Protein 2D4Z (pdb70)

Structure (mmCIF, N/CA/C/O backbone):
data_2D4Z
#
_entry.id   2D4Z
#
_cell.length_a   125.819
_cell.length_b   125.819
_cell.length_c   125.819
_cell.angle_alpha   90.00
_cell.angle_beta   90.00
_cell.angle_gamma   90.00
#
_symmetry.space_group_name_H-M   'P 21 3'
#
loop_
_atom_site.group_PDB
_atom_site.id
_atom_site.type_symbol
_atom_site.label_atom_id
_atom_site.label_alt_id
_atom_site.label_comp_id
_atom_site.label_asym_id
_atom_site.label_entity_id
_atom_site.label_seq_id
_atom_site.pdbx_PDB_ins_code
_atom_site.Cartn_x
_atom_site.Cartn_y
_atom_site.Cartn_z
_atom_site.occupancy
_atom_site.B_iso_or_equiv
_atom_site.auth_seq_id
_atom_site.auth_comp_id
_atom_site.auth_asym_id
_atom_site.auth_atom_id
_atom_site.pdbx_PDB_model_num
ATOM 1 N N . LEU A 1 3 ? 120.364 56.274 -9.125 1.00 147.42 527 LEU A N 1
ATOM 2 C CA . LEU A 1 3 ? 119.451 57.336 -8.619 1.00 152.92 527 LEU A CA 1
ATOM 3 C C . LEU A 1 3 ? 118.070 56.812 -8.276 1.00 155.49 527 LEU A C 1
ATOM 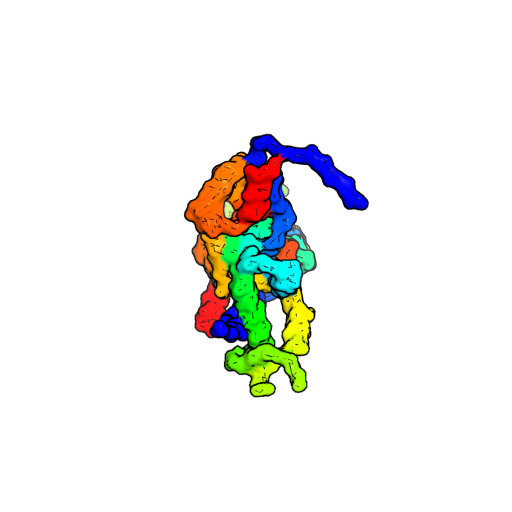4 O O . LEU A 1 3 ? 117.936 55.746 -7.671 1.00 158.36 527 LEU A O 1
ATOM 5 N N . SER A 1 4 ? 117.042 57.565 -8.660 1.00 155.54 528 SER A N 1
ATOM 6 C CA . SER A 1 4 ? 115.674 57.162 -8.383 1.00 151.42 528 SER A CA 1
ATOM 7 C C . SER A 1 4 ? 114.644 57.952 -9.173 1.00 148.43 528 SER A C 1
ATOM 8 O O . SER A 1 4 ? 114.826 58.198 -10.365 1.00 140.23 528 SER A O 1
ATOM 9 N N . TRP A 1 5 ? 113.559 58.347 -8.510 1.00 156.21 529 TRP A N 1
ATOM 10 C CA . TRP A 1 5 ? 112.515 59.111 -9.174 1.00 164.87 529 TRP A CA 1
ATOM 11 C C . TRP A 1 5 ? 111.165 59.017 -8.478 1.00 169.48 529 TRP A C 1
ATOM 12 O O . TRP A 1 5 ? 110.920 58.071 -7.729 1.00 174.31 529 TRP A O 1
ATOM 13 N N . SER A 1 6 ? 110.289 59.993 -8.718 1.00 168.80 530 SER A N 1
ATOM 14 C CA . SER A 1 6 ? 108.971 59.977 -8.096 1.00 165.67 530 SER A CA 1
ATOM 15 C C . SER A 1 6 ? 108.188 61.281 -8.174 1.00 161.20 530 SER A C 1
ATOM 16 O O . SER A 1 6 ? 108.367 62.065 -9.107 1.00 157.94 530 SER A O 1
ATOM 17 N N . SER A 1 7 ? 107.303 61.504 -7.201 1.00 162.56 531 SER A N 1
ATOM 18 C CA . SER A 1 7 ? 106.509 62.725 -7.162 1.00 164.55 531 SER A CA 1
ATOM 19 C C . SER A 1 7 ? 105.030 62.608 -7.510 1.00 167.30 531 SER A C 1
ATOM 20 O O . SER A 1 7 ? 104.524 63.390 -8.317 1.00 170.08 531 SER A O 1
ATOM 21 N N . ALA A 1 8 ? 104.327 61.661 -6.892 1.00 166.09 532 ALA A N 1
ATOM 22 C CA . ALA A 1 8 ? 102.912 61.482 -7.186 1.00 164.97 532 ALA A CA 1
ATOM 23 C C . ALA A 1 8 ? 101.953 61.561 -6.007 1.00 167.86 532 ALA A C 1
ATOM 24 O O . ALA A 1 8 ? 102.294 62.088 -4.947 1.00 164.14 532 ALA A O 1
ATOM 25 N N . ASN A 1 9 ? 100.744 61.035 -6.201 1.00 173.48 533 ASN A N 1
ATOM 26 C CA . ASN A 1 9 ? 99.731 61.048 -5.155 1.00 179.16 533 ASN A CA 1
ATOM 27 C C . ASN A 1 9 ? 98.543 60.141 -5.452 1.00 180.72 533 ASN A C 1
ATOM 28 O O . ASN A 1 9 ? 98.539 59.428 -6.456 1.00 187.17 533 ASN A O 1
ATOM 29 N N . LYS A 1 10 ? 97.529 60.169 -4.585 1.00 173.21 534 LYS A N 1
ATOM 30 C CA . LYS A 1 10 ? 96.351 59.333 -4.780 1.00 161.39 534 LYS A CA 1
ATOM 31 C C . LYS A 1 10 ? 95.026 60.078 -4.679 1.00 158.84 534 LYS A C 1
ATOM 32 O O . LYS A 1 10 ? 94.989 61.219 -4.219 1.00 155.86 534 LYS A O 1
ATOM 33 N N . TYR A 1 11 ? 93.937 59.433 -5.097 1.00 152.24 535 TYR A N 1
ATOM 34 C CA . TYR A 1 11 ? 92.628 60.073 -5.055 1.00 140.59 535 TYR A CA 1
ATOM 35 C C . TYR A 1 11 ? 91.590 59.418 -4.154 1.00 135.42 535 TYR A C 1
ATOM 36 O O . TYR A 1 11 ? 91.544 59.690 -2.953 1.00 129.30 535 TYR A O 1
ATOM 37 N N . ASN A 1 12 ? 90.738 58.572 -4.734 1.00 157.29 536 ASN A N 1
ATOM 38 C CA . ASN A 1 12 ? 89.700 57.866 -3.980 1.00 172.37 536 ASN A CA 1
ATOM 39 C C . ASN A 1 12 ? 90.056 56.380 -3.911 1.00 182.32 536 ASN A C 1
ATOM 40 O O . ASN A 1 12 ? 89.411 55.522 -4.512 1.00 202.05 536 ASN A O 1
ATOM 45 N N . ILE A 1 13 ? 91.102 56.122 -3.139 1.00 100.73 537 ILE A N 1
ATOM 46 C CA . ILE A 1 13 ? 91.717 54.824 -2.907 1.00 98.30 537 ILE A CA 1
ATOM 47 C C . ILE A 1 13 ? 90.847 53.684 -2.346 1.00 97.80 537 ILE A C 1
ATOM 48 O O . ILE A 1 13 ? 89.866 53.925 -1.640 1.00 98.05 537 ILE A O 1
ATOM 53 N N . GLN A 1 14 ? 91.222 52.441 -2.661 1.00 97.32 538 GLN A N 1
ATOM 54 C CA . GLN A 1 14 ? 90.483 51.269 -2.184 1.00 97.56 538 GLN A CA 1
ATOM 55 C C . GLN A 1 14 ? 91.343 50.024 -1.943 1.00 97.61 538 GLN A C 1
ATOM 56 O O . GLN A 1 14 ? 92.379 49.845 -2.587 1.00 98.10 538 GLN A O 1
ATOM 62 N N . VAL A 1 15 ? 90.912 49.165 -1.015 1.00 97.10 539 VAL A N 1
ATOM 63 C CA . VAL A 1 15 ? 91.641 47.927 -0.753 1.00 96.85 539 VAL A CA 1
ATOM 64 C C . VAL A 1 15 ? 91.707 47.243 -2.104 1.00 97.55 539 VAL A C 1
ATOM 65 O O . VAL A 1 15 ? 90.704 46.727 -2.600 1.00 99.57 539 VAL A O 1
ATOM 69 N N . GLY A 1 16 ? 92.886 47.257 -2.706 1.00 97.21 540 GLY A N 1
ATOM 70 C CA . GLY A 1 16 ? 93.056 46.665 -4.020 1.00 97.51 540 GLY A CA 1
ATOM 71 C C . GLY A 1 16 ? 94.126 47.508 -4.659 1.00 97.23 540 GLY A C 1
ATOM 72 O O . GLY A 1 16 ? 94.946 47.037 -5.447 1.00 97.69 540 GLY A O 1
ATOM 73 N N . ASP A 1 17 ? 94.105 48.780 -4.291 1.00 96.67 541 ASP A N 1
ATOM 74 C CA . ASP A 1 17 ? 95.080 49.732 -4.766 1.00 96.65 541 ASP A CA 1
ATOM 75 C C . ASP A 1 17 ? 96.076 49.817 -3.625 1.00 95.96 541 ASP A C 1
ATOM 76 O O . ASP A 1 17 ? 96.849 50.763 -3.512 1.00 97.45 541 ASP A O 1
ATOM 81 N N . ILE A 1 18 ? 96.018 48.822 -2.751 1.00 94.49 542 ILE A N 1
ATOM 82 C CA . ILE A 1 18 ? 96.913 48.751 -1.610 1.00 93.29 542 ILE A CA 1
ATOM 83 C C . ILE A 1 18 ? 97.169 47.280 -1.309 1.00 92.03 542 ILE A C 1
ATOM 84 O O . ILE A 1 18 ? 98.293 46.888 -0.972 1.00 91.18 542 ILE A O 1
ATOM 89 N N . MET A 1 19 ? 96.119 46.472 -1.448 1.00 90.92 543 MET A N 1
ATOM 90 C CA . MET A 1 19 ? 96.207 45.050 -1.168 1.00 89.91 543 MET A CA 1
ATOM 91 C C . MET A 1 19 ? 97.231 44.329 -2.031 1.00 89.38 543 MET A C 1
ATOM 92 O O . MET A 1 19 ? 97.326 44.563 -3.236 1.00 89.49 543 MET A O 1
ATOM 97 N N . VAL A 1 20 ? 97.991 43.449 -1.389 1.00 87.95 544 VAL A N 1
ATOM 98 C CA . VAL A 1 20 ? 98.998 42.637 -2.046 1.00 86.01 544 VAL A CA 1
ATOM 99 C C . VAL A 1 20 ? 98.235 41.463 -2.632 1.00 86.20 544 VAL A C 1
ATOM 100 O O . VAL A 1 20 ? 97.560 40.753 -1.906 1.00 86.70 544 VAL A O 1
ATOM 104 N N . ARG A 1 21 ? 98.329 41.256 -3.939 1.00 86.38 545 ARG A N 1
ATOM 105 C CA . ARG A 1 21 ? 97.606 40.155 -4.568 1.00 86.67 545 ARG A CA 1
ATOM 106 C C . ARG A 1 21 ? 98.334 38.818 -4.583 1.00 86.44 545 ARG A C 1
ATOM 107 O O . ARG A 1 21 ? 97.778 37.817 -5.020 1.00 86.55 545 ARG A O 1
ATOM 115 N N . ASP A 1 22 ? 99.572 38.798 -4.111 1.00 86.37 546 ASP A N 1
ATOM 116 C CA . ASP A 1 22 ? 100.339 37.561 -4.070 1.00 86.12 546 ASP A CA 1
ATOM 117 C C . ASP A 1 22 ? 100.408 37.125 -2.609 1.00 85.23 546 ASP A C 1
ATOM 118 O O . ASP A 1 22 ? 101.371 37.413 -1.898 1.00 85.95 546 ASP A O 1
ATOM 123 N N . VAL A 1 23 ? 99.374 36.433 -2.157 1.00 83.06 547 VAL A N 1
ATOM 124 C CA . VAL A 1 23 ? 99.326 36.006 -0.773 1.00 81.26 547 VAL A CA 1
ATOM 125 C C . VAL A 1 23 ? 100.005 34.679 -0.502 1.00 80.98 547 VAL A C 1
ATOM 126 O O . VAL A 1 23 ? 99.895 33.744 -1.295 1.00 82.10 547 VAL A O 1
ATOM 130 N N . THR A 1 24 ? 100.717 34.607 0.621 1.00 79.12 548 THR A N 1
ATOM 131 C CA . THR A 1 24 ? 101.362 33.360 1.041 1.00 76.58 548 THR A CA 1
ATOM 132 C C . THR A 1 24 ? 100.273 32.691 1.869 1.00 76.25 548 THR A C 1
ATOM 133 O O . THR A 1 24 ? 100.041 33.078 3.011 1.00 76.50 548 THR A O 1
ATOM 137 N N . SER A 1 25 ? 99.589 31.709 1.297 1.00 75.55 549 SER A N 1
ATOM 138 C CA . SER A 1 25 ? 98.524 31.046 2.025 1.00 75.07 549 SER A CA 1
ATOM 139 C C . SER A 1 25 ? 98.814 29.587 2.288 1.00 74.20 549 SER A C 1
ATOM 140 O O . SER A 1 25 ? 99.753 29.023 1.750 1.00 73.55 549 SER A O 1
ATOM 143 N N . ILE A 1 26 ? 98.013 28.988 3.156 1.00 74.31 550 ILE A N 1
ATOM 144 C CA . ILE A 1 26 ? 98.139 27.574 3.440 1.00 74.52 550 ILE A CA 1
ATOM 145 C C . ILE A 1 26 ? 96.789 27.005 3.063 1.00 75.06 550 ILE A C 1
ATOM 146 O O . ILE A 1 26 ? 95.754 27.566 3.413 1.00 73.86 550 ILE A O 1
ATOM 151 N N . ALA A 1 27 ? 96.817 25.916 2.304 1.00 75.54 551 ALA A N 1
ATOM 152 C CA . ALA A 1 27 ? 95.612 25.249 1.842 1.00 76.06 551 ALA A CA 1
ATOM 153 C C . ALA A 1 27 ? 95.565 23.881 2.452 1.00 76.84 551 ALA A C 1
ATOM 154 O O . ALA A 1 27 ? 96.597 23.316 2.766 1.00 77.67 551 ALA A O 1
ATOM 156 N N . SER A 1 28 ? 94.362 23.336 2.582 1.00 77.42 552 SER A N 1
ATOM 157 C CA . SER A 1 28 ? 94.158 22.016 3.169 1.00 77.65 552 SER A CA 1
ATOM 158 C C . SER A 1 28 ? 94.844 20.895 2.390 1.00 77.99 552 SER A C 1
ATOM 159 O O . SER A 1 28 ? 95.002 19.783 2.899 1.00 78.05 552 SER A O 1
ATOM 162 N N . THR A 1 29 ? 95.251 21.193 1.162 1.00 77.83 553 THR A N 1
ATOM 163 C CA . THR A 1 29 ? 95.901 20.217 0.304 1.00 77.67 553 THR A CA 1
ATOM 164 C C . THR A 1 29 ? 97.411 20.363 0.288 1.00 78.29 553 THR A C 1
ATOM 165 O O . THR A 1 29 ? 98.085 19.633 -0.430 1.00 79.92 553 THR A O 1
ATOM 169 N N . SER A 1 30 ? 97.951 21.307 1.050 1.00 78.15 554 SER A N 1
ATOM 170 C CA . SER A 1 30 ? 99.392 21.490 1.049 1.00 78.00 554 SER A CA 1
ATOM 171 C C . SER A 1 30 ? 100.098 20.443 1.884 1.00 77.20 554 SER A C 1
ATOM 172 O O . SER A 1 30 ? 99.505 19.827 2.752 1.00 77.56 554 SER A O 1
ATOM 175 N N . THR A 1 31 ? 101.376 20.244 1.596 1.00 76.90 555 THR A N 1
ATOM 176 C CA . THR A 1 31 ? 102.203 19.248 2.269 1.00 76.46 555 THR A CA 1
ATOM 177 C C . THR A 1 31 ? 102.980 19.780 3.478 1.00 76.67 555 THR A C 1
ATOM 178 O O . THR A 1 31 ? 102.755 20.908 3.923 1.00 76.87 555 THR A O 1
ATOM 182 N N . TYR A 1 32 ? 103.878 18.958 4.024 1.00 76.01 556 TYR A N 1
ATOM 183 C CA . TYR A 1 32 ? 104.683 19.388 5.159 1.00 74.74 556 TYR A CA 1
ATOM 184 C C . TYR A 1 32 ? 105.819 20.250 4.686 1.00 75.71 556 TYR A C 1
ATOM 185 O O . TYR A 1 32 ? 106.399 20.999 5.462 1.00 76.86 556 TYR A O 1
ATOM 194 N N . GLY A 1 33 ? 106.139 20.129 3.406 1.00 75.80 557 GLY A N 1
ATOM 195 C CA . GLY A 1 33 ? 107.198 20.935 2.853 1.00 76.05 557 GLY A CA 1
ATOM 196 C C . GLY A 1 33 ? 106.660 22.348 2.761 1.00 76.42 557 GLY A C 1
ATOM 197 O O . GLY A 1 33 ? 107.364 23.318 3.060 1.00 77.11 557 GLY A O 1
ATOM 198 N N . ASP A 1 34 ? 105.396 22.464 2.359 1.00 76.48 558 ASP A N 1
ATOM 199 C CA . ASP A 1 34 ? 104.766 23.771 2.241 1.00 77.79 558 ASP A CA 1
ATOM 200 C C . ASP A 1 34 ? 104.806 24.498 3.574 1.00 77.81 558 ASP A C 1
ATOM 201 O O . ASP A 1 34 ? 105.062 25.706 3.617 1.00 78.90 558 ASP A O 1
ATOM 206 N N . LEU A 1 35 ? 104.550 23.754 4.652 1.00 76.17 559 LEU A N 1
ATOM 207 C CA . LEU A 1 35 ? 104.566 24.306 5.992 1.00 73.82 559 LEU A CA 1
ATOM 208 C C . LEU A 1 35 ? 105.976 24.754 6.360 1.00 73.81 559 LEU A C 1
ATOM 209 O O . LEU A 1 35 ? 106.171 25.861 6.854 1.00 75.30 559 LEU A O 1
ATOM 214 N N . LEU A 1 36 ? 106.968 23.904 6.143 1.00 73.34 560 LEU A N 1
ATOM 215 C CA . LEU A 1 36 ? 108.336 24.304 6.455 1.00 73.42 560 LEU A CA 1
ATOM 216 C C . LEU A 1 36 ? 108.759 25.503 5.604 1.00 72.84 560 LEU A C 1
ATOM 217 O O . LEU A 1 36 ? 109.575 26.316 6.034 1.00 70.98 560 LEU A O 1
ATOM 222 N N . HIS A 1 37 ? 108.225 25.592 4.386 1.00 73.55 561 HIS A N 1
ATOM 223 C CA . HIS A 1 37 ? 108.548 26.703 3.511 1.00 74.51 561 HIS A CA 1
ATOM 224 C C . HIS A 1 37 ? 107.992 27.974 4.118 1.00 74.13 561 HIS A C 1
ATOM 225 O O . HIS A 1 37 ? 108.728 28.925 4.361 1.00 73.81 561 HIS A O 1
ATOM 232 N N . VAL A 1 38 ? 106.684 27.985 4.358 1.00 73.66 562 VAL A N 1
ATOM 233 C CA . VAL A 1 38 ? 106.031 29.150 4.939 1.00 72.45 562 VAL A CA 1
ATOM 234 C C . VAL A 1 38 ? 106.699 29.588 6.232 1.00 71.55 562 VAL A C 1
ATOM 235 O O . VAL A 1 38 ? 106.750 30.763 6.516 1.00 71.28 562 VAL A O 1
ATOM 239 N N . LEU A 1 39 ? 107.242 28.663 7.014 1.00 70.72 563 LEU A N 1
ATOM 240 C CA . LEU A 1 39 ? 107.882 29.072 8.256 1.00 70.59 563 LEU A CA 1
ATOM 241 C C . LEU A 1 39 ? 109.280 29.634 8.057 1.00 71.57 563 LEU A C 1
ATOM 242 O O . LEU A 1 39 ? 109.628 30.645 8.666 1.00 71.31 563 LEU A O 1
ATOM 247 N N . ARG A 1 40 ? 110.080 29.002 7.201 1.00 72.89 564 ARG A N 1
ATOM 248 C CA . ARG A 1 40 ? 111.451 29.461 6.965 1.00 73.16 564 ARG A CA 1
ATOM 249 C C . ARG A 1 40 ? 111.596 30.694 6.082 1.00 73.45 564 ARG A C 1
ATOM 250 O O . ARG A 1 40 ? 112.508 31.488 6.276 1.00 73.52 564 ARG A O 1
ATOM 258 N N . GLN A 1 41 ? 110.697 30.861 5.120 1.00 75.13 565 GLN A N 1
ATOM 259 C CA . GLN A 1 41 ? 110.789 31.984 4.201 1.00 76.66 565 GLN A CA 1
ATOM 260 C C . GLN A 1 41 ? 109.898 33.185 4.493 1.00 77.12 565 GLN A C 1
ATOM 261 O O . GLN A 1 41 ? 109.897 34.140 3.723 1.00 78.72 565 GLN A O 1
ATOM 267 N N . THR A 1 42 ? 109.140 33.154 5.586 1.00 77.19 566 THR A N 1
ATOM 268 C CA . THR A 1 42 ? 108.286 34.295 5.945 1.00 75.36 566 THR A CA 1
ATOM 269 C C . THR A 1 42 ? 108.518 34.700 7.391 1.00 75.26 566 THR A C 1
ATOM 270 O O . THR A 1 42 ? 109.225 34.030 8.136 1.00 75.33 566 THR A O 1
ATOM 274 N N . LYS A 1 43 ? 107.905 35.803 7.788 1.00 75.61 567 LYS A N 1
ATOM 275 C CA . LYS A 1 43 ? 108.030 36.289 9.150 1.00 75.23 567 LYS A CA 1
ATOM 276 C C . LYS A 1 43 ? 106.635 36.559 9.682 1.00 73.68 567 LYS A C 1
ATOM 277 O O . LYS A 1 43 ? 106.468 37.160 10.746 1.00 73.62 567 LYS A O 1
ATOM 283 N N . LEU A 1 44 ? 105.643 36.108 8.918 1.00 71.57 568 LEU A N 1
ATOM 284 C CA . LEU A 1 44 ? 104.234 36.277 9.245 1.00 69.17 568 LEU A CA 1
ATOM 285 C C . LEU A 1 44 ? 103.784 35.483 10.487 1.00 69.40 568 LEU A C 1
ATOM 286 O O . LEU A 1 44 ? 104.230 34.350 10.713 1.00 69.36 568 LEU A O 1
ATOM 291 N N . LYS A 1 45 ? 102.892 36.082 11.277 1.00 69.05 569 LYS A N 1
ATOM 292 C CA . LYS A 1 45 ? 102.387 35.448 12.478 1.00 68.05 569 LYS A CA 1
ATOM 293 C C . LYS A 1 45 ? 101.177 34.565 12.215 1.00 67.51 569 LYS A C 1
ATOM 294 O O . LYS A 1 45 ? 100.727 33.826 13.076 1.00 67.14 569 LYS A O 1
ATOM 300 N N . PHE A 1 46 ? 100.658 34.636 11.007 1.00 67.21 570 PHE A N 1
ATOM 301 C CA . PHE A 1 46 ? 99.519 33.830 10.650 1.00 67.18 570 PHE A CA 1
ATOM 302 C C . PHE A 1 46 ? 99.291 33.896 9.151 1.00 66.88 570 PHE A C 1
ATOM 303 O O . PHE A 1 46 ? 99.756 34.823 8.481 1.00 66.38 570 PHE A O 1
ATOM 311 N N . PHE A 1 47 ? 98.581 32.901 8.631 1.00 65.56 571 PHE A N 1
ATOM 312 C CA . PHE A 1 47 ? 98.330 32.809 7.206 1.00 64.99 571 PHE A CA 1
ATOM 313 C C . PHE A 1 47 ? 96.862 32.549 6.919 1.00 65.66 571 PHE A C 1
ATOM 314 O O . PHE A 1 47 ? 96.109 32.175 7.817 1.00 66.54 571 PHE A O 1
ATOM 322 N N . PRO A 1 48 ? 96.426 32.754 5.664 1.00 66.15 572 PRO A N 1
ATOM 323 C CA . PRO A 1 48 ? 95.019 32.512 5.334 1.00 67.22 572 PRO A CA 1
ATOM 324 C C . PRO A 1 48 ? 94.857 31.025 5.067 1.00 69.94 572 PRO A C 1
ATOM 325 O O . PRO A 1 48 ? 95.603 30.463 4.251 1.00 71.71 572 PRO A O 1
ATOM 329 N N . PHE A 1 49 ? 93.917 30.368 5.741 1.00 71.04 573 PHE A N 1
ATOM 330 C CA . PHE A 1 49 ? 93.762 28.942 5.487 1.00 71.84 573 PHE A CA 1
ATOM 331 C C . PHE A 1 49 ? 92.747 28.756 4.381 1.00 73.59 573 PHE A C 1
ATOM 332 O O . PHE A 1 49 ? 91.562 28.982 4.572 1.00 73.36 573 PHE A O 1
ATOM 340 N N . VAL A 1 50 ? 93.233 28.343 3.215 1.00 76.33 574 VAL A N 1
ATOM 341 C CA . VAL A 1 50 ? 92.388 28.155 2.044 1.00 78.63 574 VAL A CA 1
ATOM 342 C C . VAL A 1 50 ? 91.891 26.739 1.796 1.00 80.78 574 VAL A C 1
ATOM 343 O O . VAL A 1 50 ? 92.360 25.737 2.349 1.00 80.98 574 VAL A O 1
ATOM 347 N N . ASP A 1 51 ? 90.909 26.721 0.916 1.00 83.04 575 ASP A N 1
ATOM 348 C CA . ASP A 1 51 ? 90.199 25.561 0.412 1.00 84.60 575 ASP A CA 1
ATOM 349 C C . ASP A 1 51 ? 91.210 24.708 -0.355 1.00 86.45 575 ASP A C 1
ATOM 350 O O . ASP A 1 51 ? 91.654 23.661 0.102 1.00 84.56 575 ASP A O 1
ATOM 355 N N . THR A 1 52 ? 91.560 25.221 -1.534 1.00 89.31 576 THR A N 1
ATOM 356 C CA . THR A 1 52 ? 92.503 24.630 -2.483 1.00 90.68 576 THR A CA 1
ATOM 357 C C . THR A 1 52 ? 93.228 25.816 -3.130 1.00 92.50 576 THR A C 1
ATOM 358 O O . THR A 1 52 ? 92.616 26.857 -3.351 1.00 92.23 576 THR A O 1
ATOM 362 N N . PRO A 1 53 ? 94.536 25.685 -3.432 1.00 93.76 577 PRO A N 1
ATOM 363 C CA . PRO A 1 53 ? 95.209 26.832 -4.048 1.00 93.77 577 PRO A CA 1
ATOM 364 C C . PRO A 1 53 ? 94.526 27.302 -5.329 1.00 95.28 577 PRO A C 1
ATOM 365 O O . PRO A 1 53 ? 94.731 28.420 -5.780 1.00 95.34 577 PRO A O 1
ATOM 369 N N . ASP A 1 54 ? 93.690 26.439 -5.889 1.00 96.40 578 ASP A N 1
ATOM 370 C CA . ASP A 1 54 ? 92.967 26.723 -7.119 1.00 97.36 578 ASP A CA 1
ATOM 371 C C . ASP A 1 54 ? 91.649 27.445 -6.889 1.00 97.15 578 ASP A C 1
ATOM 372 O O . ASP A 1 54 ? 91.391 28.488 -7.490 1.00 97.95 578 ASP A O 1
ATOM 377 N N . THR A 1 55 ? 90.814 26.884 -6.022 1.00 96.18 579 THR A N 1
ATOM 378 C CA . THR A 1 55 ? 89.512 27.470 -5.706 1.00 94.46 579 THR A CA 1
ATOM 379 C C . THR A 1 55 ? 89.639 28.669 -4.779 1.00 92.88 579 THR A C 1
ATOM 380 O O . THR A 1 55 ? 88.890 29.623 -4.882 1.00 92.58 579 THR A O 1
ATOM 384 N N . ASN A 1 56 ? 90.574 28.582 -3.845 1.00 91.17 580 ASN A N 1
ATOM 385 C CA . ASN A 1 56 ? 90.835 29.653 -2.897 1.00 89.57 580 ASN A CA 1
ATOM 386 C C . ASN A 1 56 ? 89.702 30.069 -1.998 1.00 87.74 580 ASN A C 1
ATOM 387 O O . ASN A 1 56 ? 89.492 31.254 -1.785 1.00 88.57 580 ASN A O 1
ATOM 392 N N . THR A 1 57 ? 88.964 29.112 -1.464 1.00 84.93 581 THR A N 1
ATOM 393 C CA . THR A 1 57 ? 87.889 29.481 -0.562 1.00 82.96 581 THR A CA 1
ATOM 394 C C . THR A 1 57 ? 88.561 29.772 0.777 1.00 81.89 581 THR A C 1
ATOM 395 O O . THR A 1 57 ? 89.325 28.952 1.289 1.00 81.53 581 THR A O 1
ATOM 399 N N . LEU A 1 58 ? 88.303 30.948 1.334 1.00 79.98 582 LEU A N 1
ATOM 400 C CA . LEU A 1 58 ? 88.913 31.296 2.603 1.00 77.21 582 LEU A CA 1
ATOM 401 C C . LEU A 1 58 ? 88.134 30.635 3.727 1.00 76.59 582 LEU A C 1
ATOM 402 O O . LEU A 1 58 ? 87.029 31.052 4.051 1.00 75.96 582 LEU A O 1
ATOM 407 N N . LEU A 1 59 ? 88.727 29.598 4.311 1.00 76.80 583 LEU A N 1
ATOM 408 C CA . LEU A 1 59 ? 88.108 28.841 5.390 1.00 76.92 583 LEU A CA 1
ATOM 409 C C . LEU A 1 59 ? 88.462 29.386 6.766 1.00 77.04 583 LEU A C 1
ATOM 410 O O . LEU A 1 59 ? 87.867 28.990 7.762 1.00 76.34 583 LEU A O 1
ATOM 415 N N . GLY A 1 60 ? 89.449 30.275 6.821 1.00 77.35 584 GLY A N 1
ATOM 416 C CA . GLY A 1 60 ? 89.880 30.846 8.089 1.00 75.61 584 GLY A CA 1
ATOM 417 C C . GLY A 1 60 ? 91.333 31.256 8.027 1.00 74.32 584 GLY A C 1
ATOM 418 O O . GLY A 1 60 ? 91.803 31.667 6.979 1.00 73.89 584 GLY A O 1
ATOM 419 N N . SER A 1 61 ? 92.047 31.147 9.141 1.00 74.04 585 SER A N 1
ATOM 420 C CA . SER A 1 61 ? 93.466 31.501 9.170 1.00 73.73 585 SER A CA 1
ATOM 421 C C . SER A 1 61 ? 94.201 30.713 10.240 1.00 73.21 585 SER A C 1
ATOM 422 O O . SER A 1 61 ? 93.676 30.501 11.323 1.00 71.78 585 SER A O 1
ATOM 425 N N . ILE A 1 62 ? 95.418 30.281 9.923 1.00 73.20 586 ILE A N 1
ATOM 426 C CA . ILE A 1 62 ? 96.218 29.503 10.852 1.00 73.88 586 ILE A CA 1
ATOM 427 C C . ILE A 1 62 ? 97.340 30.308 11.485 1.00 73.66 586 ILE A C 1
ATOM 428 O O . ILE A 1 62 ? 98.029 31.041 10.795 1.00 73.93 586 ILE A O 1
ATOM 433 N N . ASP A 1 63 ? 97.532 30.156 12.794 1.00 73.47 587 ASP A N 1
ATOM 434 C CA . ASP A 1 63 ? 98.608 30.846 13.496 1.00 74.67 587 ASP A CA 1
ATOM 435 C C . ASP A 1 63 ? 99.928 30.156 13.225 1.00 73.84 587 ASP A C 1
ATOM 436 O O . ASP A 1 63 ? 99.973 28.956 12.970 1.00 72.97 587 ASP A O 1
ATOM 441 N N . ARG A 1 64 ? 101.006 30.927 13.297 1.00 71.81 588 ARG A N 1
ATOM 442 C CA . ARG A 1 64 ? 102.337 30.404 13.056 1.00 68.29 588 ARG A CA 1
ATOM 443 C C . ARG A 1 64 ? 102.679 29.333 14.081 1.00 67.29 588 ARG A C 1
ATOM 444 O O . ARG A 1 64 ? 103.302 28.333 13.762 1.00 68.55 588 ARG A O 1
ATOM 452 N N . THR A 1 65 ? 102.260 29.559 15.320 1.00 66.59 589 THR A N 1
ATOM 453 C CA . THR A 1 65 ? 102.504 28.622 16.405 1.00 66.67 589 THR A CA 1
ATOM 454 C C . THR A 1 65 ? 101.710 27.358 16.148 1.00 67.00 589 THR A C 1
ATOM 455 O O . THR A 1 65 ? 102.117 26.258 16.526 1.00 67.03 589 THR A O 1
ATOM 459 N N . GLU A 1 66 ? 100.566 27.533 15.504 1.00 68.22 590 GLU A N 1
ATOM 460 C CA . GLU A 1 66 ? 99.703 26.415 15.193 1.00 70.06 590 GLU A CA 1
ATOM 461 C C . GLU A 1 66 ? 100.374 25.540 14.145 1.00 70.15 590 GLU A C 1
ATOM 462 O O . GLU A 1 66 ? 100.396 24.320 14.273 1.00 69.00 590 GLU A O 1
ATOM 468 N N . VAL A 1 67 ? 100.941 26.184 13.125 1.00 71.16 591 VAL A N 1
ATOM 469 C CA . VAL A 1 67 ? 101.658 25.505 12.044 1.00 69.88 591 VAL A CA 1
ATOM 470 C C . VAL A 1 67 ? 102.884 24.795 12.615 1.00 69.64 591 VAL A C 1
ATOM 471 O O . VAL A 1 67 ? 103.172 23.662 12.263 1.00 69.60 591 VAL A O 1
ATOM 475 N N . GLU A 1 68 ? 103.615 25.473 13.489 1.00 70.13 592 GLU A N 1
ATOM 476 C CA . GLU A 1 68 ? 104.807 24.887 14.094 1.00 73.41 592 GLU A CA 1
ATOM 477 C C . GLU A 1 68 ? 104.429 23.634 14.845 1.00 73.09 592 GLU A C 1
ATOM 478 O O . GLU A 1 68 ? 105.186 22.687 14.896 1.00 73.24 592 GLU A O 1
ATOM 484 N N . GLY A 1 69 ? 103.240 23.646 15.429 1.00 73.52 593 GLY A N 1
ATOM 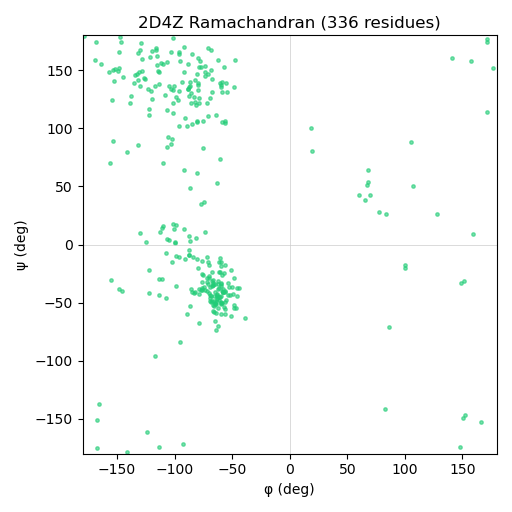485 C CA . GLY A 1 69 ? 102.773 22.501 16.181 1.00 72.88 593 GLY A CA 1
ATOM 486 C C . GLY A 1 69 ? 102.544 21.293 15.305 1.00 73.00 593 GLY A C 1
ATOM 487 O O . GLY A 1 69 ? 103.135 20.249 15.545 1.00 73.01 593 GLY A O 1
ATOM 488 N N . LEU A 1 70 ? 101.682 21.435 14.301 1.00 72.87 594 LEU A N 1
ATOM 489 C CA . LEU A 1 70 ? 101.386 20.350 13.367 1.00 73.52 594 LEU A CA 1
ATOM 490 C C . LEU A 1 70 ? 102.673 19.677 12.903 1.00 74.57 594 LEU A C 1
ATOM 491 O O . LEU A 1 70 ? 102.755 18.447 12.808 1.00 76.53 594 LEU A O 1
ATOM 496 N N . LEU A 1 71 ? 103.664 20.505 12.581 1.00 73.79 595 LEU A N 1
ATOM 497 C CA . LEU A 1 71 ? 104.949 20.025 12.119 1.00 72.88 595 LEU A CA 1
ATOM 498 C C . LEU A 1 71 ? 105.625 19.269 13.232 1.00 72.38 595 LEU A C 1
ATOM 499 O O . LEU A 1 71 ? 106.180 18.201 13.019 1.00 74.21 595 LEU A O 1
ATOM 504 N N . GLN A 1 72 ? 105.583 19.834 14.429 1.00 71.96 596 GLN A N 1
ATOM 505 C CA . GLN A 1 72 ? 106.206 19.203 15.576 1.00 71.51 596 GLN A CA 1
ATOM 506 C C . GLN A 1 72 ? 105.550 17.877 15.874 1.00 72.90 596 GLN A C 1
ATOM 507 O O . GLN A 1 72 ? 106.234 16.876 16.087 1.00 73.06 596 GLN A O 1
ATOM 513 N N . ARG A 1 73 ? 104.221 17.874 15.891 1.00 73.93 597 ARG A N 1
ATOM 514 C CA . ARG A 1 73 ? 103.463 16.655 16.142 1.00 74.11 597 ARG A CA 1
ATOM 515 C C . ARG A 1 73 ? 103.805 15.567 15.120 1.00 75.32 597 ARG A C 1
ATOM 516 O O . ARG A 1 73 ? 103.900 14.398 15.477 1.00 76.03 597 ARG A O 1
ATOM 524 N N . ARG A 1 74 ? 104.004 15.955 13.863 1.00 76.27 598 ARG A N 1
ATOM 525 C CA . ARG A 1 74 ? 104.364 15.019 12.791 1.00 78.60 598 ARG A CA 1
ATOM 526 C C . ARG A 1 74 ? 105.728 14.406 13.055 1.00 79.84 598 ARG A C 1
ATOM 527 O O . ARG A 1 74 ? 105.865 13.207 13.257 1.00 80.81 598 ARG A O 1
ATOM 535 N N . ILE A 1 75 ? 106.740 15.257 13.015 1.00 80.50 599 ILE A N 1
ATOM 536 C CA . ILE A 1 75 ? 108.109 14.853 13.243 1.00 80.98 599 ILE A CA 1
ATOM 537 C C . ILE A 1 75 ? 108.200 13.811 14.357 1.00 81.68 599 ILE A C 1
ATOM 538 O O . ILE A 1 75 ? 108.598 12.671 14.117 1.00 82.17 599 ILE A O 1
ATOM 543 N N . SER A 1 76 ? 107.809 14.192 15.569 1.00 82.68 600 SER A N 1
ATOM 544 C CA . SER A 1 76 ? 107.883 13.278 16.709 1.00 84.77 600 SER A CA 1
ATOM 545 C C . SER A 1 76 ? 107.123 11.964 16.497 1.00 85.85 600 SER A C 1
ATOM 546 O O . SER A 1 76 ? 107.667 10.876 16.732 1.00 86.42 600 SER A O 1
ATOM 549 N N . ALA A 1 77 ? 105.869 12.060 16.064 1.00 86.46 601 ALA A N 1
ATOM 550 C CA . ALA A 1 77 ? 105.072 10.867 15.793 1.00 86.31 601 ALA A CA 1
ATOM 551 C C . ALA A 1 77 ? 105.476 10.348 14.422 1.00 86.06 601 ALA A C 1
ATOM 552 O O . ALA A 1 77 ? 104.670 10.330 13.504 1.00 86.78 601 ALA A O 1
ATOM 554 N N . TYR A 1 78 ? 106.742 9.985 14.298 1.00 123.94 602 TYR A N 1
ATOM 555 C CA . TYR A 1 78 ? 107.305 9.476 13.061 1.00 124.47 602 TYR A CA 1
ATOM 556 C C . TYR A 1 78 ? 108.500 8.646 13.490 1.00 119.96 602 TYR A C 1
ATOM 557 O O . TYR A 1 78 ? 108.868 7.674 12.834 1.00 116.31 602 TYR A O 1
ATOM 566 N N . ARG A 1 79 ? 109.105 9.056 14.599 1.00 117.36 603 ARG A N 1
ATOM 567 C CA . ARG A 1 79 ? 110.238 8.336 15.138 1.00 125.81 603 ARG A CA 1
ATOM 568 C C . ARG A 1 79 ? 109.639 7.269 16.024 1.00 122.62 603 ARG A C 1
ATOM 569 O O . ARG A 1 79 ? 110.035 7.091 17.175 1.00 108.88 603 ARG A O 1
ATOM 570 N N . ARG A 1 80 ? 108.657 6.563 15.479 1.00 132.23 604 ARG A N 1
ATOM 571 C CA . ARG A 1 80 ? 107.996 5.527 16.238 1.00 150.63 604 ARG A CA 1
ATOM 572 C C . ARG A 1 80 ? 106.916 6.118 17.119 1.00 170.37 604 ARG A C 1
ATOM 573 O O . ARG A 1 80 ? 106.212 7.050 16.722 1.00 178.32 604 ARG A O 1
ATOM 574 N N . GLN A 1 81 ? 106.788 5.573 18.321 0.00 184.14 605 GLN A N 1
ATOM 575 C CA . GLN A 1 81 ? 105.785 6.054 19.252 0.00 192.10 605 GLN A CA 1
ATOM 576 C C . GLN A 1 81 ? 106.410 6.417 20.582 0.00 195.21 605 GLN A C 1
ATOM 577 O O . GLN A 1 81 ? 107.337 5.751 21.040 0.00 196.85 605 GLN A O 1
ATOM 578 N N . PRO A 1 82 ? 105.910 7.478 21.207 0.00 195.72 606 PRO A N 1
ATOM 579 C CA . PRO A 1 82 ? 106.451 7.890 22.488 0.00 194.86 606 PRO A CA 1
ATOM 580 C C . PRO A 1 82 ? 106.550 9.394 22.659 0.00 193.35 606 PRO A C 1
ATOM 581 O O . PRO A 1 82 ? 106.541 10.142 21.682 0.00 194.10 606 PRO A O 1
ATOM 582 N N . ALA A 1 83 ? 106.646 9.838 23.906 1.00 190.48 607 ALA A N 1
ATOM 583 C CA . ALA A 1 83 ? 106.749 11.260 24.182 1.00 187.08 607 ALA A CA 1
ATOM 584 C C . ALA A 1 83 ? 107.889 11.564 25.134 1.00 185.80 607 ALA A C 1
ATOM 585 O O . ALA A 1 83 ? 108.214 10.748 25.996 1.00 184.89 607 ALA A O 1
ATOM 586 N N . ALA A 1 84 ? 108.500 12.734 24.983 1.00 185.18 608 ALA A N 1
ATOM 587 C CA . ALA A 1 84 ? 109.605 13.104 25.849 1.00 184.02 608 ALA A CA 1
ATOM 588 C C . ALA A 1 84 ? 110.946 12.998 25.148 1.00 181.75 608 ALA A C 1
ATOM 589 O O . ALA A 1 84 ? 111.610 11.961 25.204 1.00 185.27 608 ALA A O 1
ATOM 590 N N . ALA A 1 85 ? 111.340 14.081 24.486 1.00 176.12 609 ALA A N 1
ATOM 591 C CA . ALA A 1 85 ? 112.600 14.113 23.766 1.00 166.52 609 ALA A CA 1
ATOM 592 C C . ALA A 1 85 ? 112.691 15.376 22.932 1.00 158.83 609 ALA A C 1
ATOM 593 O O . ALA A 1 85 ? 111.922 15.562 21.987 1.00 157.06 609 ALA A O 1
ATOM 594 N N . ALA A 1 86 ? 113.630 16.248 23.281 1.00 149.98 610 ALA A N 1
ATOM 595 C CA . ALA A 1 86 ? 113.786 17.493 22.553 1.00 146.30 610 ALA A CA 1
ATOM 596 C C . ALA A 1 86 ? 114.709 17.407 21.354 1.00 140.97 610 ALA A C 1
ATOM 597 O O . ALA A 1 86 ? 115.584 16.542 21.293 1.00 143.56 610 ALA A O 1
ATOM 598 N N . GLU A 1 87 ? 114.506 18.304 20.397 1.00 133.60 611 GLU A N 1
ATOM 599 C CA . GLU A 1 87 ? 115.352 18.316 19.220 1.00 130.03 611 GLU A CA 1
ATOM 600 C C . GLU A 1 87 ? 116.732 18.761 19.655 1.00 130.48 611 GLU A C 1
ATOM 601 O O . GLU A 1 87 ? 116.896 19.246 20.775 1.00 127.99 611 GLU A O 1
ATOM 602 N N . ALA A 1 88 ? 117.733 18.598 18.799 1.00 128.99 612 ALA A N 1
ATOM 603 C CA . ALA A 1 88 ? 119.059 19.025 19.201 1.00 131.03 612 ALA A CA 1
ATOM 604 C C . ALA A 1 88 ? 120.234 18.781 18.274 1.00 135.85 612 ALA A C 1
ATOM 605 O O . ALA A 1 88 ? 120.252 17.842 17.472 1.00 133.22 612 ALA A O 1
ATOM 606 N N . ASP A 1 89 ? 121.227 19.656 18.394 1.00 143.51 613 ASP A N 1
ATOM 607 C CA . ASP A 1 89 ? 122.432 19.534 17.602 1.00 152.75 613 ASP A CA 1
ATOM 608 C C . ASP A 1 89 ? 123.235 18.396 18.199 1.00 159.38 613 ASP A C 1
ATOM 609 O O . ASP A 1 89 ? 123.812 18.531 19.279 1.00 158.78 613 ASP A O 1
ATOM 610 N N . GLU A 1 90 ? 123.255 17.269 17.498 1.00 165.23 614 GLU A N 1
ATOM 611 C CA . GLU A 1 90 ? 123.971 16.097 17.971 1.00 170.53 614 GLU A CA 1
ATOM 612 C C . GLU A 1 90 ? 125.387 16.328 18.462 1.00 172.46 614 GLU A C 1
ATOM 613 O O . GLU A 1 90 ? 126.025 17.319 18.112 1.00 174.64 614 GLU A O 1
ATOM 614 N N . GLU A 1 91 ? 125.864 15.389 19.279 1.00 172.83 615 GLU A N 1
ATOM 615 C CA . GLU A 1 91 ? 127.204 15.435 19.844 1.00 169.93 615 GLU A CA 1
ATOM 616 C C . GLU A 1 91 ? 127.919 16.773 19.854 1.00 166.53 615 GLU A C 1
ATOM 617 O O . GLU A 1 91 ? 128.106 17.336 20.954 1.00 166.90 615 GLU A O 1
ATOM 618 N N . PHE A 1 167 ? 119.883 13.562 27.666 1.00 161.07 691 PHE A N 1
ATOM 619 C CA . PHE A 1 167 ? 120.727 13.740 26.449 1.00 159.54 691 PHE A CA 1
ATOM 620 C C . PHE A 1 167 ? 120.595 12.570 25.494 1.00 160.43 691 PHE A C 1
ATOM 621 O O . PHE A 1 167 ? 121.340 12.462 24.520 1.00 156.72 691 PHE A O 1
ATOM 622 N N . GLU A 1 168 ? 119.645 11.687 25.779 1.00 165.65 692 GLU A N 1
ATOM 623 C CA . GLU A 1 168 ? 119.424 10.529 24.934 1.00 172.92 692 GLU A CA 1
ATOM 624 C C . GLU A 1 168 ? 117.948 10.373 24.630 1.00 178.09 692 GLU A C 1
ATOM 625 O O . GLU A 1 168 ? 117.102 10.687 25.468 1.00 179.48 692 GLU A O 1
ATOM 626 N N . GLU A 1 169 ? 117.632 9.885 23.437 1.00 179.52 693 GLU A N 1
ATOM 627 C CA . GLU A 1 169 ? 116.241 9.726 23.063 1.00 176.75 693 GLU A CA 1
ATOM 628 C C . GLU A 1 169 ? 115.735 11.057 22.555 1.00 169.90 693 GLU A C 1
ATOM 629 O O . GLU A 1 169 ? 114.545 11.366 22.628 1.00 177.67 693 GLU A O 1
ATOM 630 N N . MET A 1 170 ? 116.660 11.857 22.044 1.00 152.49 694 MET A N 1
ATOM 631 C CA . MET A 1 170 ? 116.294 13.157 21.525 1.00 120.06 694 MET A CA 1
ATOM 632 C C . MET A 1 170 ? 116.378 13.182 20.016 1.00 102.57 694 MET A C 1
ATOM 633 O O . MET A 1 170 ? 117.392 12.788 19.438 1.00 93.56 694 MET A O 1
ATOM 634 N N . LEU A 1 171 ? 115.304 13.632 19.377 1.00 86.86 695 LEU A N 1
ATOM 635 C CA . LEU A 1 171 ? 115.290 13.710 17.931 1.00 67.77 695 LEU A CA 1
ATOM 636 C C . LEU A 1 171 ? 116.410 14.615 17.459 1.00 73.98 695 LEU A C 1
ATOM 637 O O . LEU A 1 171 ? 116.328 15.839 17.589 1.00 73.84 695 LEU A O 1
ATOM 638 N N . THR A 1 172 ? 117.467 14.016 16.920 1.00 97.47 696 THR A N 1
ATOM 639 C CA . THR A 1 172 ? 118.600 14.793 16.437 1.00 105.72 696 THR A CA 1
ATOM 640 C C . THR A 1 172 ? 118.217 15.611 15.213 1.00 97.31 696 THR A C 1
ATOM 641 O O . THR A 1 172 ? 117.343 15.229 14.437 1.00 115.22 696 THR A O 1
ATOM 645 N N . LEU A 1 173 ? 118.889 16.744 15.061 1.00 74.65 697 LEU A N 1
ATOM 646 C CA . LEU A 1 173 ? 118.657 17.662 13.957 1.00 75.94 697 LEU A CA 1
ATOM 647 C C . LEU A 1 173 ? 118.905 17.036 12.582 1.00 78.18 697 LEU A C 1
ATOM 648 O O . LEU A 1 173 ? 118.359 17.492 11.566 1.00 78.04 697 LEU A O 1
ATOM 653 N N . GLU A 1 174 ? 119.723 15.984 12.554 1.00 81.19 698 GLU A N 1
ATOM 654 C CA . GLU A 1 174 ? 120.035 15.279 11.316 1.00 81.98 698 GLU A CA 1
ATOM 655 C C . GLU A 1 174 ? 118.799 14.459 10.933 1.00 81.66 698 GLU A C 1
ATOM 656 O O . GLU A 1 174 ? 118.442 14.383 9.754 1.00 81.49 698 GLU A O 1
ATOM 662 N N . GLU A 1 175 ? 118.141 13.873 11.936 1.00 81.00 699 GLU A N 1
ATOM 663 C CA . GLU A 1 175 ? 116.934 13.085 11.709 1.00 81.41 699 GLU A CA 1
ATOM 664 C C . GLU A 1 175 ? 115.838 13.973 11.140 1.00 80.64 699 GLU A C 1
ATOM 665 O O . GLU A 1 175 ? 115.134 13.583 10.213 1.00 80.48 699 GLU A O 1
ATOM 671 N N . ILE A 1 176 ? 115.685 15.165 11.707 1.00 80.38 700 ILE A N 1
ATOM 672 C CA . ILE A 1 176 ? 114.663 16.085 11.233 1.00 80.84 700 ILE A CA 1
ATOM 673 C C . ILE A 1 176 ? 114.961 16.450 9.787 1.00 81.94 700 ILE A C 1
ATOM 674 O O . ILE A 1 176 ? 114.044 16.647 8.987 1.00 81.09 700 ILE A O 1
ATOM 679 N N . TYR A 1 177 ? 116.242 16.532 9.438 1.00 83.98 701 TYR A N 1
ATOM 680 C CA . TYR A 1 177 ? 116.584 16.850 8.054 1.00 86.09 701 TYR A CA 1
ATOM 681 C C . TYR A 1 177 ? 116.081 15.713 7.205 1.00 86.59 701 TYR A C 1
ATOM 682 O O . TYR A 1 177 ? 115.383 15.922 6.218 1.00 86.66 701 TYR A O 1
ATOM 691 N N . ARG A 1 178 ? 116.456 14.503 7.605 1.00 87.56 702 ARG A N 1
ATOM 692 C CA . ARG A 1 178 ? 116.049 13.299 6.906 1.00 87.97 702 ARG A CA 1
ATOM 693 C C . ARG A 1 178 ? 114.539 13.218 6.899 1.00 87.29 702 ARG A C 1
ATOM 694 O O . ARG A 1 178 ? 113.951 12.732 5.941 1.00 87.86 702 ARG A O 1
ATOM 702 N N . TRP A 1 179 ? 113.908 13.712 7.961 1.00 87.08 703 TRP A N 1
ATOM 703 C CA . TRP A 1 179 ? 112.457 13.679 8.049 1.00 85.94 703 TRP A CA 1
ATOM 704 C C . TRP A 1 179 ? 111.791 14.439 6.899 1.00 86.01 703 TRP A C 1
ATOM 705 O O . TRP A 1 179 ? 110.904 13.913 6.222 1.00 85.22 703 TRP A O 1
ATOM 716 N N . GLU A 1 180 ? 112.210 15.681 6.683 1.00 86.57 704 GLU A N 1
ATOM 717 C CA . GLU A 1 180 ? 111.595 16.473 5.638 1.00 88.70 704 GLU A CA 1
ATOM 718 C C . GLU A 1 180 ? 111.952 15.982 4.258 1.00 89.25 704 GLU A C 1
ATOM 719 O O . GLU A 1 180 ? 111.282 16.320 3.290 1.00 90.08 704 GLU A O 1
ATOM 725 N N . GLN A 1 181 ? 113.006 15.183 4.163 1.00 89.61 705 GLN A N 1
ATOM 726 C CA . GLN A 1 181 ? 113.433 14.633 2.877 1.00 88.79 705 GLN A CA 1
ATOM 727 C C . GLN A 1 181 ? 112.487 13.505 2.498 1.00 88.62 705 GLN A C 1
ATOM 728 O O . GLN A 1 181 ? 112.296 13.192 1.327 1.00 88.63 705 GLN A O 1
ATOM 734 N N . ARG A 1 182 ? 111.880 12.909 3.510 1.00 89.26 706 ARG A N 1
ATOM 735 C CA . ARG A 1 182 ? 110.981 11.792 3.303 1.00 90.49 706 ARG A CA 1
ATOM 736 C C . ARG A 1 182 ? 109.495 12.175 3.298 1.00 89.40 706 ARG A C 1
ATOM 737 O O . ARG A 1 182 ? 108.719 11.598 2.531 1.00 88.07 706 ARG A O 1
ATOM 745 N N . GLU A 1 183 ? 109.104 13.152 4.124 1.00 88.74 707 GLU A N 1
ATOM 746 C CA . GLU A 1 183 ? 107.699 13.572 4.211 1.00 86.54 707 GLU A CA 1
ATOM 747 C C . GLU A 1 183 ? 107.392 14.920 3.565 1.00 84.74 707 GLU A C 1
ATOM 748 O O . GLU A 1 183 ? 106.274 15.420 3.648 1.00 84.07 707 GLU A O 1
ATOM 754 N N . LYS A 1 184 ? 108.407 15.484 2.920 1.00 84.05 708 LYS A N 1
ATOM 755 C CA . LYS A 1 184 ? 108.340 16.760 2.218 1.00 84.50 708 LYS A CA 1
ATOM 756 C C . LYS A 1 184 ? 107.079 16.941 1.365 1.00 83.71 708 LYS A C 1
ATOM 757 O O . LYS A 1 184 ? 106.532 18.043 1.291 1.00 83.43 708 LYS A O 1
ATOM 763 N N . ASN A 1 185 ? 106.608 15.870 0.728 1.00 82.68 709 ASN A N 1
ATOM 764 C CA . ASN A 1 185 ? 105.421 15.977 -0.119 1.00 80.81 709 ASN A CA 1
ATOM 765 C C . ASN A 1 185 ? 104.171 15.299 0.397 1.00 78.86 709 ASN A C 1
ATOM 766 O O . ASN A 1 185 ? 103.233 15.082 -0.360 1.00 79.48 709 ASN A O 1
ATOM 771 N N . VAL A 1 186 ? 104.158 14.968 1.682 1.00 77.62 710 VAL A N 1
ATOM 772 C CA . VAL A 1 186 ? 103.003 14.332 2.302 1.00 77.12 710 VAL A CA 1
ATOM 773 C C . VAL A 1 186 ? 101.976 15.399 2.660 1.00 78.52 710 VAL A C 1
ATOM 774 O O . VAL A 1 186 ? 102.269 16.300 3.443 1.00 79.45 710 VAL A O 1
ATOM 778 N N . VAL A 1 187 ? 100.775 15.309 2.098 1.00 78.44 711 VAL A N 1
ATOM 779 C CA . VAL A 1 187 ? 99.747 16.302 2.396 1.00 77.44 711 VAL A CA 1
ATOM 780 C C . VAL A 1 187 ? 99.466 16.325 3.897 1.00 78.37 711 VAL A C 1
ATOM 781 O O . VAL A 1 187 ? 99.431 15.284 4.546 1.00 77.87 711 VAL A O 1
ATOM 785 N N . VAL A 1 188 ? 99.277 17.524 4.437 1.00 79.20 712 VAL A N 1
ATOM 786 C CA . VAL A 1 188 ? 99.043 17.729 5.866 1.00 79.99 712 VAL A CA 1
ATOM 787 C C . VAL A 1 188 ? 97.610 17.483 6.353 1.00 81.46 712 VAL A C 1
ATOM 788 O O . VAL A 1 188 ? 96.643 17.723 5.624 1.00 80.51 712 VAL A O 1
ATOM 792 N N . ASN A 1 189 ? 97.487 16.996 7.589 1.00 83.86 713 ASN A N 1
ATOM 793 C CA . ASN A 1 189 ? 96.182 16.737 8.173 1.00 86.12 713 ASN A CA 1
ATOM 794 C C . ASN A 1 189 ? 95.888 17.814 9.201 1.00 86.79 713 ASN A C 1
ATOM 795 O O . ASN A 1 189 ? 96.250 17.691 10.370 1.00 86.25 713 ASN A O 1
ATOM 800 N N . PHE A 1 190 ? 95.221 18.870 8.752 1.00 87.08 714 PHE A N 1
ATOM 801 C CA . PHE A 1 190 ? 94.887 19.989 9.610 1.00 87.15 714 PHE A CA 1
ATOM 802 C C . PHE A 1 190 ? 93.754 19.683 10.571 1.00 88.34 714 PHE A C 1
ATOM 803 O O . PHE A 1 190 ? 92.950 20.551 10.873 1.00 90.45 714 PHE A O 1
ATOM 811 N N . GLU A 1 191 ? 93.695 18.466 11.083 1.00 89.02 715 GLU A N 1
ATOM 812 C CA . GLU A 1 191 ? 92.609 18.138 11.986 1.00 89.51 715 GLU A CA 1
ATOM 813 C C . GLU A 1 191 ? 92.858 18.530 13.444 1.00 88.64 715 GLU A C 1
ATOM 814 O O . GLU A 1 191 ? 91.958 19.018 14.128 1.00 88.21 715 GLU A O 1
ATOM 820 N N . THR A 1 192 ? 94.084 18.315 13.904 1.00 87.97 716 THR A N 1
ATOM 821 C CA . THR A 1 192 ? 94.495 18.622 15.269 1.00 87.64 716 THR A CA 1
ATOM 822 C C . THR A 1 192 ? 94.802 20.094 15.397 1.00 86.60 716 THR A C 1
ATOM 823 O O . THR A 1 192 ? 94.958 20.637 16.485 1.00 86.55 716 THR A O 1
ATOM 827 N N . CYS A 1 193 ? 94.898 20.722 14.244 1.00 85.27 717 CYS A N 1
ATOM 828 C CA . CYS A 1 193 ? 95.223 22.126 14.127 1.00 84.53 717 CYS A CA 1
ATOM 829 C C . CYS A 1 193 ? 94.024 23.027 14.403 1.00 82.94 717 CYS A C 1
ATOM 830 O O . CYS A 1 193 ? 92.881 22.621 14.187 1.00 84.54 717 CYS A O 1
ATOM 833 N N . ARG A 1 194 ? 94.286 24.244 14.865 1.00 79.84 718 ARG A N 1
ATOM 834 C CA . ARG A 1 194 ? 93.213 25.176 15.137 1.00 77.36 718 ARG A CA 1
ATOM 835 C C . ARG A 1 194 ? 93.109 26.294 14.121 1.00 77.03 718 ARG A C 1
ATOM 836 O O . ARG A 1 194 ? 94.019 27.116 14.010 1.00 78.12 718 ARG A O 1
ATOM 844 N N . ILE A 1 195 ? 91.999 26.335 13.390 1.00 75.84 719 ILE A N 1
ATOM 845 C CA . ILE A 1 195 ? 91.781 27.380 12.399 1.00 75.12 719 ILE A CA 1
ATOM 846 C C . ILE A 1 195 ? 90.805 28.411 12.968 1.00 75.29 719 ILE A C 1
ATOM 847 O O . ILE A 1 195 ? 89.784 28.053 13.540 1.00 76.12 719 ILE A O 1
ATOM 852 N N . ASP A 1 196 ? 91.132 29.693 12.807 1.00 76.49 720 ASP A N 1
ATOM 853 C CA . ASP A 1 196 ? 90.329 30.795 13.335 1.00 77.30 720 ASP A CA 1
ATOM 854 C C . ASP A 1 196 ? 89.389 31.463 12.330 1.00 78.22 720 ASP A C 1
ATOM 855 O O . ASP A 1 196 ? 89.815 31.889 11.272 1.00 78.55 720 ASP A O 1
ATOM 860 N N . GLN A 1 197 ? 88.112 31.569 12.677 1.00 78.94 721 GLN A N 1
ATOM 861 C CA . GLN A 1 197 ? 87.139 32.210 11.806 1.00 80.00 721 GLN A CA 1
ATOM 862 C C . GLN A 1 197 ? 87.266 33.718 11.968 1.00 80.76 721 GLN A C 1
ATOM 863 O O . GLN A 1 197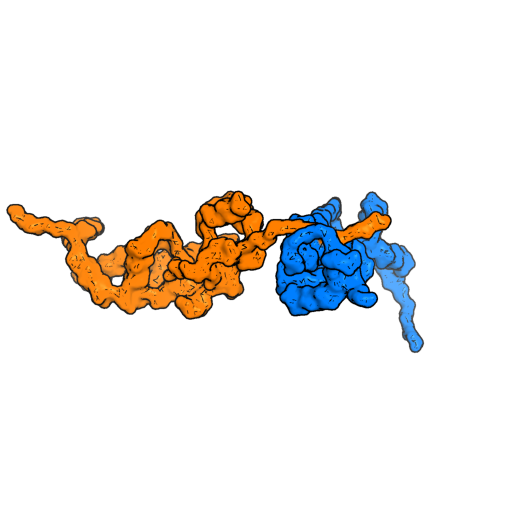 ? 87.408 34.235 13.076 1.00 80.75 721 GLN A O 1
ATOM 869 N N . SER A 1 198 ? 87.224 34.419 10.844 1.00 82.01 722 SER A N 1
ATOM 870 C CA . SER A 1 198 ? 87.320 35.876 10.817 1.00 82.13 722 SER A CA 1
ATOM 871 C C . SER A 1 198 ? 85.968 36.462 11.175 1.00 80.61 722 SER A C 1
ATOM 872 O O . SER A 1 198 ? 84.947 35.963 10.718 1.00 81.86 722 SER A O 1
ATOM 875 N N . PRO A 1 199 ? 85.943 37.528 11.992 1.00 78.74 723 PRO A N 1
ATOM 876 C CA . PRO A 1 199 ? 84.652 38.115 12.362 1.00 77.61 723 PRO A CA 1
ATOM 877 C C . PRO A 1 199 ? 84.156 39.155 11.376 1.00 76.29 723 PRO A C 1
ATOM 878 O O . PRO A 1 199 ? 83.172 39.833 11.651 1.00 76.02 723 PRO A O 1
ATOM 882 N N . PHE A 1 200 ? 84.837 39.306 10.242 1.00 75.91 724 PHE A N 1
ATOM 883 C CA . PHE A 1 200 ? 84.425 40.313 9.269 1.00 75.13 724 PHE A CA 1
ATOM 884 C C . PHE A 1 200 ? 84.558 39.866 7.825 1.00 76.29 724 PHE A C 1
ATOM 885 O O . PHE A 1 200 ? 84.958 38.750 7.532 1.00 75.93 724 PHE A O 1
ATOM 893 N N . GLN A 1 201 ? 84.212 40.772 6.923 1.00 77.89 725 GLN A N 1
ATOM 894 C CA . GLN A 1 201 ? 84.279 40.515 5.497 1.00 79.72 725 GLN A CA 1
ATOM 895 C C . GLN A 1 201 ? 84.827 41.814 4.939 1.00 80.38 725 GLN A C 1
ATOM 896 O O . GLN A 1 201 ? 84.208 42.837 5.149 1.00 82.17 725 GLN A O 1
ATOM 902 N N . LEU A 1 202 ? 85.940 41.776 4.249 1.00 80.17 726 LEU A N 1
ATOM 903 C CA . LEU A 1 202 ? 86.577 42.979 3.700 1.00 80.67 726 LEU A CA 1
ATOM 904 C C . LEU A 1 202 ? 86.667 42.737 2.176 1.00 81.15 726 LEU A C 1
ATOM 905 O O . LEU A 1 202 ? 87.437 41.885 1.730 1.00 81.34 726 LEU A O 1
ATOM 910 N N . VAL A 1 203 ? 85.889 43.500 1.413 1.00 82.04 727 VAL A N 1
ATOM 911 C CA . VAL A 1 203 ? 85.888 43.342 -0.040 1.00 81.39 727 VAL A CA 1
ATOM 912 C C . VAL A 1 203 ? 86.686 44.444 -0.760 1.00 81.74 727 VAL A C 1
ATOM 913 O O . VAL A 1 203 ? 87.021 45.475 -0.171 1.00 80.75 727 VAL A O 1
ATOM 917 N N . GLU A 1 204 ? 86.983 44.213 -2.038 1.00 82.71 728 GLU A N 1
ATOM 918 C CA . GLU A 1 204 ? 87.746 45.162 -2.843 1.00 83.18 728 GLU A CA 1
ATOM 919 C C . GLU A 1 204 ? 87.116 46.545 -2.950 1.00 82.82 728 GLU A C 1
ATOM 920 O O . GLU A 1 204 ? 87.786 47.558 -2.725 1.00 82.35 728 GLU A O 1
ATOM 926 N N . GLY A 1 205 ? 85.836 46.590 -3.300 1.00 82.23 729 GLY A N 1
ATOM 927 C CA . GLY A 1 205 ? 85.173 47.869 -3.430 1.00 82.75 729 GLY A CA 1
ATOM 928 C C . GLY A 1 205 ? 85.329 48.786 -2.230 1.00 82.63 729 GLY A C 1
ATOM 929 O O . GLY A 1 205 ? 85.202 50.003 -2.357 1.00 83.23 729 GLY A O 1
ATOM 930 N N . THR A 1 206 ? 85.626 48.218 -1.065 1.00 82.28 730 THR A N 1
ATOM 931 C CA . THR A 1 206 ? 85.761 48.997 0.170 1.00 80.75 730 THR A CA 1
ATOM 932 C C . THR A 1 206 ? 86.752 50.169 0.140 1.00 80.82 730 THR A C 1
ATOM 933 O O . THR A 1 206 ? 87.904 50.043 -0.278 1.00 79.94 730 THR A O 1
ATOM 937 N N . SER A 1 207 ? 86.262 51.313 0.607 1.00 82.12 731 SER A N 1
ATOM 938 C CA . SER A 1 207 ? 87.018 52.561 0.668 1.00 83.44 731 SER A CA 1
ATOM 939 C C . SER A 1 207 ? 88.104 52.526 1.729 1.00 84.07 731 SER A C 1
ATOM 940 O O . SER A 1 207 ? 87.919 51.934 2.793 1.00 84.10 731 SER A O 1
ATOM 943 N N . LEU A 1 208 ? 89.215 53.208 1.463 1.00 85.33 732 LEU A N 1
ATOM 944 C CA . LEU A 1 208 ? 90.318 53.220 2.407 1.00 85.93 732 LEU A CA 1
ATOM 945 C C . LEU A 1 208 ? 89.957 53.781 3.771 1.00 85.74 732 LEU A C 1
ATOM 946 O O . LEU A 1 208 ? 90.675 53.555 4.742 1.00 86.56 732 LEU A O 1
ATOM 951 N N . GLN A 1 209 ? 88.859 54.518 3.861 1.00 86.11 733 GLN A N 1
ATOM 952 C CA . GLN A 1 209 ? 88.481 55.057 5.153 1.00 86.99 733 GLN A CA 1
ATOM 953 C C . GLN A 1 209 ? 87.738 53.997 5.958 1.00 86.82 733 GLN A C 1
ATOM 954 O O . GLN A 1 209 ? 87.951 53.848 7.163 1.00 87.48 733 GLN A O 1
ATOM 960 N N . LYS A 1 210 ? 86.875 53.248 5.287 1.00 85.83 734 LYS A N 1
ATOM 961 C CA . LYS A 1 210 ? 86.127 52.209 5.963 1.00 84.49 734 LYS A CA 1
ATOM 962 C C . LYS A 1 210 ? 87.038 51.069 6.388 1.00 83.59 734 LYS A C 1
ATOM 963 O O . LYS A 1 210 ? 86.870 50.499 7.464 1.00 83.81 734 LYS A O 1
ATOM 969 N N . THR A 1 211 ? 88.026 50.761 5.559 1.00 81.50 735 THR A N 1
ATOM 970 C CA . THR A 1 211 ? 88.971 49.705 5.880 1.00 78.53 735 THR A CA 1
ATOM 971 C C . THR A 1 211 ? 89.826 50.091 7.092 1.00 77.21 735 THR A C 1
ATOM 972 O O . THR A 1 211 ? 90.189 49.238 7.899 1.00 76.54 735 THR A O 1
ATOM 976 N N . HIS A 1 212 ? 90.137 51.381 7.214 1.00 75.41 736 HIS A N 1
ATOM 977 C CA . HIS A 1 212 ? 90.930 51.890 8.330 1.00 74.25 736 HIS A CA 1
ATOM 978 C C . HIS A 1 212 ? 90.096 51.805 9.601 1.00 74.48 736 HIS A C 1
ATOM 979 O O . HIS A 1 212 ? 90.594 51.444 10.667 1.00 74.60 736 HIS A O 1
ATOM 986 N N . THR A 1 213 ? 88.821 52.158 9.482 1.00 73.87 737 THR A N 1
ATOM 987 C CA . THR A 1 213 ? 87.915 52.097 10.611 1.00 72.99 737 THR A CA 1
ATOM 988 C C . THR A 1 213 ? 87.715 50.637 11.002 1.00 73.70 737 THR A C 1
ATOM 989 O O . THR A 1 213 ? 87.566 50.312 12.179 1.00 74.58 737 THR A O 1
ATOM 993 N N . LEU A 1 214 ? 87.707 49.752 10.012 1.00 73.76 738 LEU A N 1
ATOM 994 C CA . LEU A 1 214 ? 87.541 48.338 10.300 1.00 73.12 738 LEU A CA 1
ATOM 995 C C . LEU A 1 214 ? 88.726 47.915 11.164 1.00 73.43 738 LEU A C 1
ATOM 996 O O . LEU A 1 214 ? 88.551 47.393 12.260 1.00 74.22 738 LEU A O 1
ATOM 1001 N N . PHE A 1 215 ? 89.937 48.161 10.681 1.00 73.05 739 PHE A N 1
ATOM 1002 C CA . PHE A 1 215 ? 91.131 47.806 11.438 1.00 72.37 739 PHE A CA 1
ATOM 1003 C C . PHE A 1 215 ? 91.139 48.426 12.821 1.00 72.00 739 PHE A C 1
ATOM 1004 O O . PHE A 1 215 ? 91.523 47.789 13.786 1.00 72.61 739 PHE A O 1
ATOM 1012 N N . SER A 1 216 ? 90.717 49.676 12.904 1.00 70.96 740 SER A N 1
ATOM 1013 C CA . SER A 1 216 ? 90.710 50.393 14.162 1.00 70.43 740 SER A CA 1
ATOM 1014 C C . SER A 1 216 ? 89.826 49.771 15.238 1.00 69.60 740 SER A C 1
ATOM 1015 O O . SER A 1 216 ? 90.250 49.604 16.388 1.00 69.87 740 SER A O 1
ATOM 1018 N N . LEU A 1 217 ? 88.600 49.428 14.868 1.00 68.38 741 LEU A N 1
ATOM 1019 C CA . LEU A 1 217 ? 87.654 48.838 15.800 1.00 66.71 741 LEU A CA 1
ATOM 1020 C C . LEU A 1 217 ? 87.975 47.416 16.220 1.00 65.43 741 LEU A C 1
ATOM 1021 O O . LEU A 1 217 ? 87.698 47.028 17.348 1.00 65.96 741 LEU A O 1
ATOM 1026 N N . LEU A 1 218 ? 88.553 46.630 15.324 1.00 63.79 742 LEU A N 1
ATOM 1027 C CA . LEU A 1 218 ? 88.901 45.266 15.671 1.00 61.98 742 LEU A CA 1
ATOM 1028 C C . LEU A 1 218 ? 90.352 45.140 16.100 1.00 62.56 742 LEU A C 1
ATOM 1029 O O . LEU A 1 218 ? 90.750 44.110 16.630 1.00 63.31 742 LEU A O 1
ATOM 1034 N N . GLY A 1 219 ? 91.141 46.188 15.893 1.00 62.73 743 GLY A N 1
ATOM 1035 C CA . GLY A 1 219 ? 92.543 46.147 16.280 1.00 64.59 743 GLY A CA 1
ATOM 1036 C C . GLY A 1 219 ? 93.315 45.165 15.423 1.00 66.21 743 GLY A C 1
ATOM 1037 O O . GLY A 1 219 ? 93.997 44.275 15.934 1.00 66.76 743 GLY A O 1
ATOM 1038 N N . LEU A 1 220 ? 93.210 45.337 14.110 1.00 67.17 744 LEU A N 1
ATOM 1039 C CA . LEU A 1 220 ? 93.868 44.446 13.177 1.00 67.53 744 LEU A CA 1
ATOM 1040 C C . LEU A 1 220 ? 95.207 44.959 12.677 1.00 69.80 744 LEU A C 1
ATOM 1041 O O . LEU A 1 220 ? 95.533 46.135 12.810 1.00 69.91 744 LEU A O 1
ATOM 1046 N N . ASP A 1 221 ? 95.976 44.036 12.106 1.00 72.85 745 ASP A N 1
ATOM 1047 C CA . ASP A 1 221 ? 97.271 44.333 11.536 1.00 75.41 745 ASP A CA 1
ATOM 1048 C C . ASP A 1 221 ? 97.212 43.912 10.084 1.00 75.54 745 ASP A C 1
ATOM 1049 O O . ASP A 1 221 ? 97.716 44.610 9.216 1.00 76.98 745 ASP A O 1
ATOM 1054 N N . ARG A 1 222 ? 96.596 42.766 9.822 1.00 74.78 746 ARG A N 1
ATOM 1055 C CA . ARG A 1 222 ? 96.462 42.275 8.462 1.00 75.55 746 ARG A CA 1
ATOM 1056 C C . ARG A 1 222 ? 95.040 41.780 8.256 1.00 75.34 746 ARG A C 1
ATOM 1057 O O . ARG A 1 222 ? 94.471 41.149 9.131 1.00 77.57 746 ARG A O 1
ATOM 1065 N N . ALA A 1 223 ? 94.465 42.075 7.098 1.00 74.88 747 ALA A N 1
ATOM 1066 C CA . ALA A 1 223 ? 93.121 41.619 6.774 1.00 74.42 747 ALA A CA 1
ATOM 1067 C C . ALA A 1 223 ? 93.172 40.939 5.417 1.00 75.07 747 ALA A C 1
ATOM 1068 O O . ALA A 1 223 ? 93.993 41.283 4.575 1.00 75.70 747 ALA A O 1
ATOM 1070 N N . TYR A 1 224 ? 92.299 39.962 5.220 1.00 75.17 748 TYR A N 1
ATOM 1071 C CA . TYR A 1 224 ? 92.222 39.237 3.966 1.00 75.32 748 TYR A CA 1
ATOM 1072 C C . TYR A 1 224 ? 91.056 39.759 3.156 1.00 76.82 748 TYR A C 1
ATOM 1073 O O . TYR A 1 224 ? 89.917 39.719 3.596 1.00 78.02 748 TYR A O 1
ATOM 1082 N N . VAL A 1 225 ? 91.340 40.246 1.952 1.00 77.43 749 VAL A N 1
ATOM 1083 C CA . VAL A 1 225 ? 90.279 40.755 1.097 1.00 78.55 749 VAL A CA 1
ATOM 1084 C C . VAL A 1 225 ? 89.726 39.555 0.345 1.00 80.31 749 VAL A C 1
ATOM 1085 O O . VAL A 1 225 ? 90.490 38.762 -0.206 1.00 80.15 749 VAL A O 1
ATOM 1089 N N . THR A 1 226 ? 88.406 39.411 0.347 1.00 82.59 750 THR A N 1
ATOM 1090 C CA . THR A 1 226 ? 87.769 38.300 -0.340 1.00 85.13 750 THR A CA 1
ATOM 1091 C C . THR A 1 226 ? 86.786 38.724 -1.415 1.00 87.02 750 THR A C 1
ATOM 1092 O O . THR A 1 226 ? 86.311 39.860 -1.445 1.00 86.86 750 THR A O 1
ATOM 1096 N N . SER A 1 227 ? 86.500 37.772 -2.298 1.00 89.88 751 SER A N 1
ATOM 1097 C CA . SER A 1 227 ? 85.582 37.958 -3.408 1.00 91.28 751 SER A CA 1
ATOM 1098 C C . SER A 1 227 ? 84.623 36.790 -3.449 1.00 92.48 751 SER A C 1
ATOM 1099 O O . SER A 1 227 ? 84.853 35.807 -4.157 1.00 92.03 751 SER A O 1
ATOM 1102 N N . MET A 1 228 ? 83.550 36.906 -2.675 1.00 95.19 752 MET A N 1
ATOM 1103 C CA . MET A 1 228 ? 82.529 35.871 -2.605 1.00 96.64 752 MET A CA 1
ATOM 1104 C C . MET A 1 228 ? 83.067 34.587 -1.994 1.00 96.13 752 MET A C 1
ATOM 1105 O O . MET A 1 228 ? 82.722 33.484 -2.425 1.00 96.68 752 MET A O 1
ATOM 1110 N N . GLY A 1 229 ? 83.917 34.754 -0.982 1.00 95.02 753 GLY A N 1
ATOM 1111 C CA . GLY A 1 229 ? 84.502 33.626 -0.289 1.00 92.83 753 GLY A CA 1
ATOM 1112 C C . GLY A 1 229 ? 85.910 33.313 -0.723 1.00 91.30 753 GLY A C 1
ATOM 1113 O O . GLY A 1 229 ? 86.647 32.649 0.002 1.00 91.14 753 GLY A O 1
ATOM 1114 N N . LYS A 1 230 ? 86.284 33.787 -1.904 1.00 90.26 754 LYS A N 1
ATOM 1115 C CA . LYS A 1 230 ? 87.610 33.524 -2.435 1.00 89.35 754 LYS A CA 1
ATOM 1116 C C . LYS A 1 230 ? 88.663 34.539 -1.990 1.00 87.25 754 LYS A C 1
ATOM 1117 O O . LYS A 1 230 ? 88.420 35.735 -1.997 1.00 87.24 754 LYS A O 1
ATOM 1123 N N . LEU A 1 231 ? 89.834 34.040 -1.599 1.00 85.19 755 LEU A N 1
ATOM 1124 C CA . LEU A 1 231 ? 90.946 34.885 -1.162 1.00 83.40 755 LEU A CA 1
ATOM 1125 C C . LEU A 1 231 ? 91.480 35.655 -2.366 1.00 83.05 755 LEU A C 1
ATOM 1126 O O . LEU A 1 231 ? 91.852 35.070 -3.381 1.00 83.67 755 LEU A O 1
ATOM 1131 N N . VAL A 1 232 ? 91.538 36.972 -2.228 1.00 82.17 756 VAL A N 1
ATOM 1132 C CA . VAL A 1 232 ? 91.979 37.850 -3.298 1.00 80.76 756 VAL A CA 1
ATOM 1133 C C . VAL A 1 232 ? 93.291 38.573 -2.998 1.00 80.96 756 VAL A C 1
ATOM 1134 O O . VAL A 1 232 ? 94.051 38.894 -3.899 1.00 80.45 756 VAL A O 1
ATOM 1138 N N . GLY A 1 233 ? 93.555 38.833 -1.727 1.00 81.44 757 GLY A N 1
ATOM 1139 C CA . GLY A 1 233 ? 94.782 39.516 -1.360 1.00 81.30 757 GLY A CA 1
ATOM 1140 C C . GLY A 1 233 ? 94.810 39.920 0.098 1.00 81.31 757 GLY A C 1
ATOM 1141 O O . GLY A 1 233 ? 93.821 39.763 0.808 1.00 81.50 757 GLY A O 1
ATOM 1142 N N . VAL A 1 234 ? 95.947 40.449 0.535 1.00 81.40 758 VAL A N 1
ATOM 1143 C CA . VAL A 1 234 ? 96.136 40.880 1.915 1.00 82.20 758 VAL A CA 1
ATOM 1144 C C . VAL A 1 234 ? 96.336 42.384 2.002 1.00 82.41 758 VAL A C 1
ATOM 1145 O O . VAL A 1 234 ? 96.863 43.001 1.083 1.00 81.69 758 VAL A O 1
ATOM 1149 N N . VAL A 1 235 ? 95.904 42.973 3.110 1.00 82.51 759 VAL A N 1
ATOM 1150 C CA . VAL A 1 235 ? 96.100 44.399 3.328 1.00 83.12 759 VAL A CA 1
ATOM 1151 C C . VAL A 1 235 ? 96.694 44.497 4.718 1.00 83.05 759 VAL A C 1
ATOM 1152 O O . VAL A 1 235 ? 96.239 43.815 5.627 1.00 83.95 759 VAL A O 1
ATOM 1156 N N . ALA A 1 236 ? 97.715 45.326 4.888 1.00 82.54 760 ALA A N 1
ATOM 1157 C CA . ALA A 1 236 ? 98.323 45.483 6.198 1.00 81.93 760 ALA A CA 1
ATOM 1158 C C . ALA A 1 236 ? 98.052 46.891 6.681 1.00 82.14 760 ALA A C 1
ATOM 1159 O O . ALA A 1 236 ? 97.945 47.813 5.885 1.00 81.86 760 ALA A O 1
ATOM 1161 N N . LEU A 1 237 ? 97.930 47.053 7.992 1.00 82.79 761 LEU A N 1
ATOM 1162 C CA . LEU A 1 237 ? 97.653 48.365 8.574 1.00 82.36 761 LEU A CA 1
ATOM 1163 C C . LEU A 1 237 ? 98.667 49.387 8.110 1.00 83.48 761 LEU A C 1
ATOM 1164 O O . LEU A 1 237 ? 98.311 50.514 7.780 1.00 84.74 761 LEU A O 1
ATOM 1169 N N . ALA A 1 238 ? 99.932 48.985 8.097 1.00 84.71 762 ALA A N 1
ATOM 1170 C CA . ALA A 1 238 ? 101.007 49.861 7.658 1.00 85.63 762 ALA A CA 1
ATOM 1171 C C . ALA A 1 238 ? 100.634 50.447 6.303 1.00 86.68 762 ALA A C 1
ATOM 1172 O O . ALA A 1 238 ? 100.496 51.657 6.157 1.00 85.96 762 ALA A O 1
ATOM 1174 N N . GLU A 1 239 ? 100.459 49.569 5.320 1.00 88.62 763 GLU A N 1
ATOM 1175 C CA . GLU A 1 239 ? 100.082 49.957 3.966 1.00 90.54 763 GLU A CA 1
ATOM 1176 C C . GLU A 1 239 ? 98.888 50.915 3.972 1.00 90.81 763 GLU A C 1
ATOM 1177 O O . GLU A 1 239 ? 98.876 51.895 3.234 1.00 91.08 763 GLU A O 1
ATOM 1183 N N . ILE A 1 240 ? 97.889 50.634 4.806 1.00 90.94 764 ILE A N 1
ATOM 1184 C CA . ILE A 1 240 ? 96.697 51.480 4.889 1.00 91.24 764 ILE A CA 1
ATOM 1185 C C . ILE A 1 240 ? 96.993 52.897 5.389 1.00 91.68 764 ILE A C 1
ATOM 1186 O O . ILE A 1 240 ? 96.546 53.874 4.786 1.00 91.40 764 ILE A O 1
ATOM 1191 N N . GLN A 1 241 ? 97.727 53.007 6.495 1.00 92.23 765 GLN A N 1
ATOM 1192 C CA . GLN A 1 241 ? 98.062 54.314 7.062 1.00 93.55 765 GLN A CA 1
ATOM 1193 C C . GLN A 1 241 ? 98.852 55.132 6.047 1.00 94.01 765 GLN A C 1
ATOM 1194 O O . GLN A 1 241 ? 98.525 56.286 5.772 1.00 94.05 765 GLN A O 1
ATOM 1200 N N . ALA A 1 242 ? 99.887 54.516 5.484 1.00 94.43 766 ALA A N 1
ATOM 1201 C CA . ALA A 1 242 ? 100.727 55.162 4.486 1.00 94.77 766 ALA A CA 1
ATOM 1202 C C . ALA A 1 242 ? 99.876 55.658 3.324 1.00 95.73 766 ALA A C 1
ATOM 1203 O O . ALA A 1 242 ? 100.013 56.793 2.879 1.00 96.05 766 ALA A O 1
ATOM 1205 N N . ALA A 1 243 ? 98.996 54.800 2.829 1.00 96.78 767 ALA A N 1
ATOM 1206 C CA . ALA A 1 243 ? 98.132 55.174 1.720 1.00 98.01 767 ALA A CA 1
ATOM 1207 C C . ALA A 1 243 ? 97.296 56.392 2.093 1.00 99.33 767 ALA A C 1
ATOM 1208 O O . ALA A 1 243 ? 97.099 57.304 1.288 1.00 98.85 767 ALA A O 1
ATOM 1210 N N . ILE A 1 244 ? 96.825 56.404 3.333 1.00 101.62 768 ILE A N 1
ATOM 1211 C CA . ILE A 1 244 ? 95.981 57.478 3.846 1.00 104.02 768 ILE A CA 1
ATOM 1212 C C . ILE A 1 244 ? 96.720 58.804 4.088 1.00 105.98 768 ILE A C 1
ATOM 1213 O O . ILE A 1 244 ? 96.098 59.844 4.316 1.00 106.01 768 ILE A O 1
ATOM 1218 N N . GLU A 1 245 ? 98.045 58.759 4.021 1.00 107.94 769 GLU A N 1
ATOM 1219 C CA . GLU A 1 245 ? 98.879 59.939 4.225 1.00 109.06 769 GLU A CA 1
ATOM 1220 C C . GLU A 1 245 ? 99.560 60.371 2.920 1.00 109.33 769 GLU A C 1
ATOM 1221 O O . GLU A 1 245 ? 99.825 61.560 2.715 1.00 108.82 769 GLU A O 1
ATOM 1227 N N . GLY A 1 246 ? 99.828 59.408 2.037 1.00 110.33 770 GLY A N 1
ATOM 1228 C CA . GLY A 1 246 ? 100.473 59.717 0.769 1.00 111.16 770 GLY A CA 1
ATOM 1229 C C . GLY A 1 246 ? 99.498 59.982 -0.372 1.00 112.04 770 GLY A C 1
ATOM 1230 O O . GLY A 1 246 ? 99.375 61.159 -0.791 1.00 111.57 770 GLY A O 1
ATOM 1231 N N . LEU B 1 3 ? 108.449 31.135 28.293 1.00 149.17 527 LEU B N 1
ATOM 1232 C CA . LEU B 1 3 ? 109.230 29.873 28.113 1.00 151.15 527 LEU B CA 1
ATOM 1233 C C . LEU B 1 3 ? 108.340 28.669 27.863 1.00 149.52 527 LEU B C 1
ATOM 1234 O O . LEU B 1 3 ? 107.450 28.366 28.660 1.00 150.16 527 LEU B O 1
ATOM 1235 N N . SER B 1 4 ? 108.574 27.978 26.750 1.00 147.86 528 SER B N 1
ATOM 1236 C CA . SER B 1 4 ? 107.770 26.813 26.428 1.00 143.57 528 SER B CA 1
ATOM 1237 C C . SER B 1 4 ? 108.504 25.727 25.658 1.00 138.41 528 SER B C 1
ATOM 1238 O O . SER B 1 4 ? 109.592 25.953 25.126 1.00 131.05 528 SER B O 1
ATOM 1239 N N . TRP B 1 5 ? 107.901 24.542 25.608 1.00 141.71 529 TRP B N 1
ATOM 1240 C CA . TRP B 1 5 ? 108.488 23.417 24.896 1.00 144.29 529 TRP B CA 1
ATOM 1241 C C . TRP B 1 5 ? 107.624 23.049 23.703 1.00 144.18 529 TRP B C 1
ATOM 1242 O O . TRP B 1 5 ? 106.650 23.745 23.421 1.00 144.69 529 TRP B O 1
ATOM 1243 N N . SER B 1 6 ? 107.952 21.967 23.001 1.00 145.68 530 SER B N 1
ATOM 1244 C CA . SER B 1 6 ? 107.144 21.600 21.848 1.00 147.54 530 SER B CA 1
ATOM 1245 C C . SER B 1 6 ? 107.124 20.138 21.435 1.00 144.11 530 SER B C 1
ATOM 1246 O O . SER B 1 6 ? 108.173 19.550 21.167 1.00 135.98 530 SER B O 1
ATOM 1247 N N . SER B 1 7 ? 105.922 19.562 21.367 1.00 146.76 531 SER B N 1
ATOM 1248 C CA . SER B 1 7 ? 105.762 18.167 20.977 1.00 156.38 531 SER B CA 1
ATOM 1249 C C . SER B 1 7 ? 104.319 17.787 20.666 1.00 158.04 531 SER B C 1
ATOM 1250 O O . SER B 1 7 ? 103.541 18.636 20.232 1.00 155.07 531 SER B O 1
ATOM 1251 N N . ALA B 1 8 ? 103.957 16.520 20.878 1.00 159.17 532 ALA B N 1
ATOM 1252 C CA . ALA B 1 8 ? 102.591 16.087 20.610 1.00 159.41 532 ALA B CA 1
ATOM 1253 C C . ALA B 1 8 ? 102.416 14.648 20.146 1.00 160.09 532 ALA B C 1
ATOM 1254 O O . ALA B 1 8 ? 103.377 13.879 20.121 1.00 157.68 532 ALA B O 1
ATOM 1255 N N . ASN B 1 9 ? 101.183 14.290 19.783 1.00 162.77 533 ASN B N 1
ATOM 1256 C CA . ASN B 1 9 ? 100.875 12.941 19.315 1.00 164.56 533 ASN B CA 1
ATOM 1257 C C . ASN B 1 9 ? 99.485 12.833 18.692 1.00 166.47 533 ASN B C 1
ATOM 1258 O O . ASN B 1 9 ? 98.726 13.803 18.720 1.00 168.18 533 ASN B O 1
ATOM 1259 N N . LYS B 1 10 ? 99.144 11.669 18.133 1.00 164.24 534 LYS B N 1
ATOM 1260 C CA . LYS B 1 10 ? 97.831 11.499 17.515 1.00 157.14 534 LYS B CA 1
ATOM 1261 C C . LYS B 1 10 ? 97.486 10.134 16.919 1.00 155.28 534 LYS B C 1
ATOM 1262 O O . LYS B 1 10 ? 98.302 9.214 16.933 1.00 152.07 534 LYS B O 1
ATOM 1263 N N . TYR B 1 11 ? 96.270 10.011 16.380 1.00 154.33 535 TYR B N 1
ATOM 1264 C CA . TYR B 1 11 ? 95.780 8.753 15.795 1.00 148.50 535 TYR B CA 1
ATOM 1265 C C . TYR B 1 11 ? 96.286 8.431 14.382 1.00 148.16 535 TYR B C 1
ATOM 1266 O O . TYR B 1 11 ? 97.050 7.484 14.201 1.00 143.69 535 TYR B O 1
ATOM 1267 N N . ASN B 1 12 ? 95.860 9.231 13.386 1.00 162.48 536 ASN B N 1
ATOM 1268 C CA . ASN B 1 12 ? 96.273 9.190 11.967 1.00 170.16 536 ASN B CA 1
ATOM 1269 C C . ASN B 1 12 ? 95.914 7.994 11.043 1.00 174.30 536 ASN B C 1
ATOM 1270 O O . ASN B 1 12 ? 96.787 7.448 10.383 1.00 187.03 536 ASN B O 1
ATOM 1275 N N . ILE B 1 13 ? 94.655 7.587 10.984 1.00 105.06 537 ILE B N 1
ATOM 1276 C CA . ILE B 1 13 ? 94.204 6.505 10.073 1.00 102.63 537 ILE B CA 1
ATOM 1277 C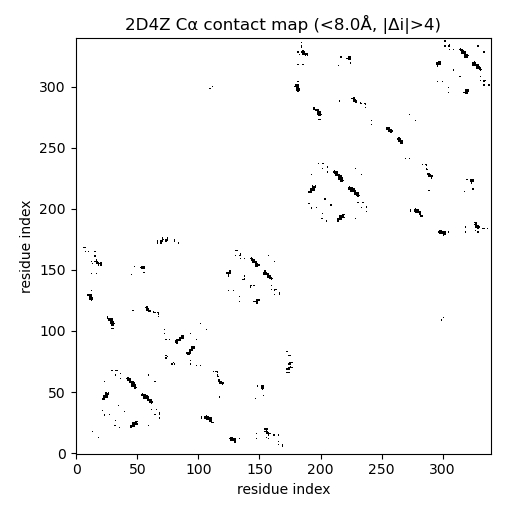 C . ILE B 1 13 ? 93.647 7.111 8.765 1.00 102.13 537 ILE B C 1
ATOM 1278 O O . ILE B 1 13 ? 93.247 8.271 8.754 1.00 102.38 537 ILE B O 1
ATOM 1283 N N . GLN B 1 14 ? 93.607 6.338 7.674 1.00 101.65 538 GLN B N 1
ATOM 1284 C CA . GLN B 1 14 ? 93.114 6.859 6.387 1.00 101.89 538 GLN B CA 1
ATOM 1285 C C . GLN B 1 14 ? 92.479 5.846 5.426 1.00 101.94 538 GLN B C 1
ATOM 1286 O O . GLN B 1 14 ? 92.847 4.673 5.422 1.00 102.43 538 GLN B O 1
ATOM 1292 N N . VAL B 1 15 ? 91.539 6.305 4.596 1.00 101.43 539 VAL B N 1
ATOM 1293 C CA . VAL B 1 15 ? 90.917 5.423 3.604 1.00 101.18 539 VAL B CA 1
ATOM 1294 C C . VAL B 1 15 ? 92.088 4.871 2.801 1.00 101.88 539 VAL B C 1
ATOM 1295 O O . VAL B 1 15 ? 92.665 5.568 1.972 1.00 103.90 539 VAL B O 1
ATOM 1299 N N . GLY B 1 16 ? 92.450 3.625 3.045 1.00 101.54 540 GLY B N 1
ATOM 1300 C CA . GLY B 1 16 ? 93.574 3.053 2.335 1.00 101.84 540 GLY B CA 1
ATOM 1301 C C . GLY B 1 16 ? 94.128 2.035 3.291 1.00 101.56 540 GLY B C 1
ATOM 1302 O O . GLY B 1 16 ? 94.676 1.003 2.904 1.00 102.02 540 GLY B O 1
ATOM 1303 N N . ASP B 1 17 ? 93.978 2.351 4.570 1.00 101.00 541 ASP B N 1
ATOM 1304 C CA . ASP B 1 17 ? 94.404 1.466 5.639 1.00 100.98 541 ASP B CA 1
ATOM 1305 C C . ASP B 1 17 ? 93.093 0.825 6.096 1.00 100.29 541 ASP B C 1
ATOM 1306 O O . ASP B 1 17 ? 92.992 0.276 7.190 1.00 101.78 541 ASP B O 1
ATOM 1311 N N . ILE B 1 18 ? 92.083 0.929 5.237 1.00 98.82 542 ILE B N 1
ATOM 1312 C CA . ILE B 1 18 ? 90.763 0.361 5.490 1.00 97.62 542 ILE B CA 1
ATOM 1313 C C . ILE B 1 18 ? 90.190 -0.112 4.160 1.00 96.36 542 ILE B C 1
ATOM 1314 O O . ILE B 1 18 ? 89.578 -1.171 4.069 1.00 95.51 542 ILE B O 1
ATOM 1319 N N . MET B 1 19 ? 90.414 0.694 3.128 1.00 95.25 543 MET B N 1
ATOM 1320 C CA . MET B 1 19 ? 89.909 0.412 1.795 1.00 94.24 543 MET B CA 1
ATOM 1321 C C . MET B 1 19 ? 90.406 -0.893 1.194 1.00 93.71 543 MET B C 1
ATOM 1322 O O . MET B 1 19 ? 91.582 -1.239 1.320 1.00 93.82 543 MET B O 1
ATOM 1327 N N . VAL B 1 20 ? 89.491 -1.598 0.529 1.00 92.28 544 VAL B N 1
ATOM 1328 C CA . VAL B 1 20 ? 89.778 -2.868 -0.134 1.00 90.34 544 VAL B CA 1
ATOM 1329 C C . VAL B 1 20 ? 90.303 -2.524 -1.528 1.00 90.53 544 VAL B C 1
ATOM 1330 O O . VAL B 1 20 ? 89.616 -1.864 -2.307 1.00 91.03 544 VAL B O 1
ATOM 1334 N N . ARG B 1 21 ? 91.515 -2.966 -1.844 1.00 90.71 545 ARG B N 1
ATOM 1335 C CA . ARG B 1 21 ? 92.108 -2.651 -3.141 1.00 91.00 545 ARG B CA 1
ATOM 1336 C C . ARG B 1 21 ? 91.705 -3.568 -4.289 1.00 90.77 545 ARG B C 1
ATOM 1337 O O . ARG B 1 21 ? 91.985 -3.272 -5.453 1.00 90.88 545 ARG B O 1
ATOM 1345 N N . ASP B 1 22 ? 91.052 -4.678 -3.963 1.00 90.70 546 ASP B N 1
ATOM 1346 C CA . ASP B 1 22 ? 90.593 -5.605 -4.986 1.00 90.45 546 ASP B CA 1
ATOM 1347 C C . ASP B 1 22 ? 89.089 -5.414 -5.188 1.00 89.56 546 ASP B C 1
ATOM 1348 O O . ASP B 1 22 ? 88.272 -6.111 -4.589 1.00 90.28 546 ASP B O 1
ATOM 1353 N N . VAL B 1 23 ? 88.737 -4.471 -6.052 1.00 87.39 547 VAL B N 1
ATOM 1354 C CA . VAL B 1 23 ? 87.345 -4.128 -6.310 1.00 85.59 547 VAL B CA 1
ATOM 1355 C C . VAL B 1 23 ? 86.647 -4.925 -7.410 1.00 85.31 547 VAL B C 1
ATOM 1356 O O . VAL B 1 23 ? 87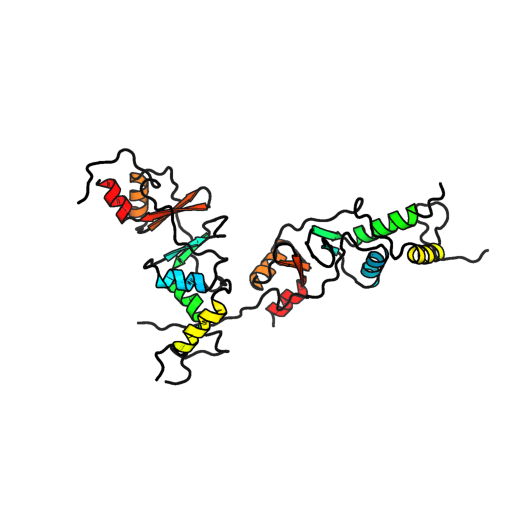.196 -5.118 -8.491 1.00 86.43 547 VAL B O 1
ATOM 1360 N N . THR B 1 24 ? 85.430 -5.384 -7.131 1.00 83.45 548 THR B N 1
ATOM 1361 C CA . THR B 1 24 ? 84.659 -6.100 -8.136 1.00 80.91 548 THR B CA 1
ATOM 1362 C C . THR B 1 24 ? 83.971 -5.004 -8.930 1.00 80.58 548 THR B C 1
ATOM 1363 O O . THR B 1 24 ? 82.999 -4.417 -8.461 1.00 80.83 548 THR B O 1
ATOM 1367 N N . SER B 1 25 ? 84.474 -4.721 -10.126 1.00 79.88 549 SER B N 1
ATOM 1368 C CA . SER B 1 25 ? 83.893 -3.674 -10.953 1.00 79.40 549 SER B CA 1
ATOM 1369 C C . SER B 1 25 ? 83.373 -4.167 -12.289 1.00 78.53 549 SER B C 1
ATOM 1370 O O . SER B 1 25 ? 83.664 -5.266 -12.729 1.00 77.88 549 SER B O 1
ATOM 1373 N N . ILE B 1 26 ? 82.598 -3.315 -12.930 1.00 78.64 550 ILE B N 1
ATOM 1374 C CA . ILE B 1 26 ? 82.049 -3.601 -14.238 1.00 78.85 550 ILE B CA 1
ATOM 1375 C C . ILE B 1 26 ? 82.576 -2.510 -15.162 1.00 79.39 550 ILE B C 1
ATOM 1376 O O . ILE B 1 26 ? 82.423 -1.317 -14.878 1.00 78.19 550 ILE B O 1
ATOM 1381 N N . ALA B 1 27 ? 83.213 -2.920 -16.255 1.00 79.87 551 ALA B N 1
ATOM 1382 C CA . ALA B 1 27 ? 83.758 -1.977 -17.222 1.00 80.39 551 ALA B CA 1
ATOM 1383 C C . ALA B 1 27 ? 82.951 -2.028 -18.513 1.00 81.17 551 ALA B C 1
ATOM 1384 O O . ALA B 1 27 ? 82.318 -3.034 -18.815 1.00 82.00 551 ALA B O 1
ATOM 1386 N N . SER B 1 28 ? 82.979 -0.933 -19.267 1.00 81.75 552 SER B N 1
ATOM 1387 C CA . SER B 1 28 ? 82.245 -0.820 -20.530 1.00 81.98 552 SER B CA 1
ATOM 1388 C C . SER B 1 28 ? 82.697 -1.861 -21.555 1.00 82.32 552 SER B C 1
ATOM 1389 O O . SER B 1 28 ? 82.050 -2.055 -22.594 1.00 82.38 552 SER B O 1
ATOM 1392 N N . THR B 1 29 ? 83.805 -2.527 -21.245 1.00 82.16 553 THR B N 1
ATOM 1393 C CA . THR B 1 29 ? 84.382 -3.527 -22.119 1.00 82.00 553 THR B CA 1
ATOM 1394 C C . THR B 1 29 ? 84.129 -4.948 -21.635 1.00 82.62 553 THR B C 1
ATOM 1395 O O . THR B 1 29 ? 84.628 -5.910 -22.225 1.00 84.25 553 THR B O 1
ATOM 1399 N N . SER B 1 30 ? 83.367 -5.093 -20.557 1.00 82.48 554 SER B N 1
ATOM 1400 C CA . SER B 1 30 ? 83.088 -6.426 -20.045 1.00 82.33 554 SER B CA 1
ATOM 1401 C C . SER B 1 30 ? 81.980 -7.100 -20.845 1.00 81.53 554 SER B C 1
ATOM 1402 O O . SER B 1 30 ? 81.206 -6.437 -21.543 1.00 81.89 554 SER B O 1
ATOM 1405 N N . THR B 1 31 ? 81.921 -8.423 -20.736 1.00 81.23 555 THR B N 1
ATOM 1406 C CA . THR B 1 31 ? 80.947 -9.228 -21.451 1.00 80.79 555 THR B CA 1
ATOM 1407 C C . THR B 1 31 ? 79.775 -9.670 -20.587 1.00 81.00 555 THR B C 1
ATOM 1408 O O . THR B 1 31 ? 79.745 -9.378 -19.393 1.00 81.20 555 THR B O 1
ATOM 1412 N N . TYR B 1 32 ? 78.823 -10.379 -21.188 1.00 80.34 556 TYR B N 1
ATOM 1413 C CA . TYR B 1 32 ? 77.632 -10.846 -20.455 1.00 79.07 556 TYR B CA 1
ATOM 1414 C C . TYR B 1 32 ? 78.068 -11.933 -19.507 1.00 80.04 556 TYR B C 1
ATOM 1415 O O . TYR B 1 32 ? 77.334 -12.284 -18.602 1.00 81.19 556 TYR B O 1
ATOM 1424 N N . GLY B 1 33 ? 79.262 -12.467 -19.705 1.00 80.13 557 GLY B N 1
ATOM 1425 C CA . GLY B 1 33 ? 79.751 -13.490 -18.808 1.00 80.38 557 GLY B CA 1
ATOM 1426 C C . GLY B 1 33 ? 80.185 -12.759 -17.553 1.00 80.75 557 GLY B C 1
ATOM 1427 O O . GLY B 1 33 ? 79.968 -13.228 -16.435 1.00 81.44 557 GLY B O 1
ATOM 1428 N N . ASP B 1 34 ? 80.802 -11.593 -17.745 1.00 80.81 558 ASP B N 1
ATOM 1429 C CA . ASP B 1 34 ? 81.270 -10.770 -16.635 1.00 82.12 558 ASP B CA 1
ATOM 1430 C C . ASP B 1 34 ? 80.082 -10.374 -15.770 1.00 82.14 558 ASP B C 1
ATOM 1431 O O . ASP B 1 34 ? 80.152 -10.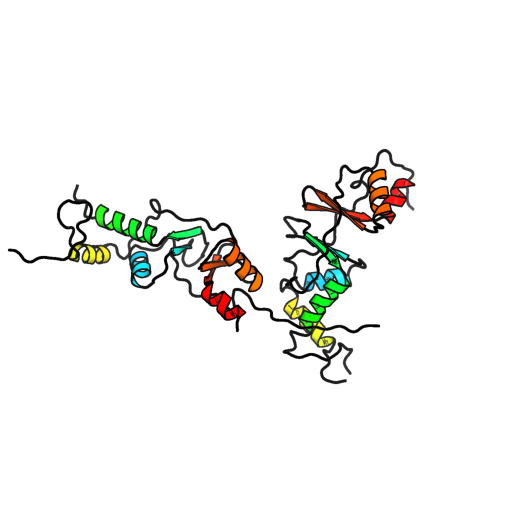451 -14.550 1.00 83.23 558 ASP B O 1
ATOM 1436 N N . LEU B 1 35 ? 78.993 -9.953 -16.403 1.00 80.50 559 LEU B N 1
ATOM 1437 C CA . LEU B 1 35 ? 77.806 -9.588 -15.663 1.00 78.15 559 LEU B CA 1
ATOM 1438 C C . LEU B 1 35 ? 77.327 -10.790 -14.850 1.00 78.14 559 LEU B C 1
ATOM 1439 O O . LEU B 1 35 ? 77.255 -10.733 -13.629 1.00 79.63 559 LEU B O 1
ATOM 1444 N N . LEU B 1 36 ? 77.012 -11.894 -15.507 1.00 77.67 560 LEU B N 1
ATOM 1445 C CA . LEU B 1 36 ? 76.540 -13.051 -14.759 1.00 77.75 560 LEU B CA 1
ATOM 1446 C C . LEU B 1 36 ? 77.446 -13.417 -13.588 1.00 77.17 560 LEU B C 1
ATOM 1447 O O . LEU B 1 36 ? 76.976 -13.835 -12.537 1.00 75.31 560 LEU B O 1
ATOM 1452 N N . HIS B 1 37 ? 78.747 -13.253 -13.773 1.00 77.88 561 HIS B N 1
ATOM 1453 C CA . HIS B 1 37 ? 79.699 -13.583 -12.730 1.00 78.84 561 HIS B CA 1
ATOM 1454 C C . HIS B 1 37 ? 79.493 -12.651 -11.540 1.00 78.46 561 HIS B C 1
ATOM 1455 O O . HIS B 1 37 ? 79.357 -13.108 -10.399 1.00 78.14 561 HIS B O 1
ATOM 1462 N N . VAL B 1 38 ? 79.450 -11.345 -11.805 1.00 77.99 562 VAL B N 1
ATOM 1463 C CA . VAL B 1 38 ? 79.264 -10.366 -10.737 1.00 76.78 562 VAL B CA 1
ATOM 1464 C C . VAL B 1 38 ? 77.972 -10.649 -9.996 1.00 75.88 562 VAL B C 1
ATOM 1465 O O . VAL B 1 38 ? 77.952 -10.581 -8.785 1.00 75.61 562 VAL B O 1
ATOM 1469 N N . LEU B 1 39 ? 76.901 -11.006 -10.700 1.00 75.05 563 LEU B N 1
ATOM 1470 C CA . LEU B 1 39 ? 75.651 -11.307 -10.008 1.00 74.92 563 LEU B CA 1
ATOM 1471 C C . LEU B 1 39 ? 75.740 -12.589 -9.173 1.00 75.90 563 LEU B C 1
ATOM 1472 O O . LEU B 1 39 ? 75.384 -12.594 -8.000 1.00 75.64 563 LEU B O 1
ATOM 1477 N N . ARG B 1 40 ? 76.228 -13.671 -9.778 1.00 77.22 564 ARG B N 1
ATOM 1478 C CA . ARG B 1 40 ? 76.328 -14.960 -9.096 1.00 77.49 564 ARG B CA 1
ATOM 1479 C C . ARG B 1 40 ? 77.400 -15.056 -8.029 1.00 77.78 564 ARG B C 1
ATOM 1480 O O . ARG B 1 40 ? 77.233 -15.774 -7.045 1.00 77.85 564 ARG B O 1
ATOM 1488 N N . GLN B 1 41 ? 78.503 -14.341 -8.219 1.00 79.46 565 GLN B N 1
ATOM 1489 C CA . GLN B 1 41 ? 79.601 -14.410 -7.263 1.00 80.99 565 GLN B CA 1
ATOM 1490 C C . GLN B 1 41 ? 79.723 -13.267 -6.256 1.00 81.45 565 GLN B C 1
ATOM 1491 O O . GLN B 1 41 ? 80.756 -13.138 -5.612 1.00 83.05 565 GLN B O 1
ATOM 1497 N N . THR B 1 42 ? 78.692 -12.433 -6.124 1.00 81.52 566 THR B N 1
ATOM 1498 C CA . THR B 1 42 ? 78.706 -11.347 -5.135 1.00 79.69 566 THR B CA 1
ATOM 1499 C C . THR B 1 42 ? 77.318 -11.080 -4.588 1.00 79.59 566 THR B C 1
ATOM 1500 O O . THR B 1 42 ? 76.332 -11.641 -5.047 1.00 79.66 566 THR B O 1
ATOM 1504 N N . LYS B 1 43 ? 77.254 -10.193 -3.605 1.00 79.94 567 LYS B N 1
ATOM 1505 C CA . LYS B 1 43 ? 75.995 -9.839 -2.977 1.00 79.56 567 LYS B CA 1
ATOM 1506 C C . LYS B 1 43 ? 75.815 -8.327 -3.063 1.00 78.01 567 LYS B C 1
ATOM 1507 O O . LYS B 1 43 ? 74.822 -7.776 -2.583 1.00 77.95 567 LYS B O 1
ATOM 1513 N N . LEU B 1 44 ? 76.773 -7.669 -3.706 1.00 75.90 568 LEU B N 1
ATOM 1514 C CA . LEU B 1 44 ? 76.758 -6.218 -3.853 1.00 73.50 568 LEU B CA 1
ATOM 1515 C C . LEU B 1 44 ? 75.493 -5.690 -4.495 1.00 73.73 568 LEU B C 1
ATOM 1516 O O . LEU B 1 44 ? 74.992 -6.265 -5.450 1.00 73.69 568 LEU B O 1
ATOM 1521 N N . LYS B 1 45 ? 74.977 -4.582 -3.979 1.00 73.38 569 LYS B N 1
ATOM 1522 C CA . LYS B 1 45 ? 73.775 -4.008 -4.551 1.00 72.38 569 LYS B CA 1
ATOM 1523 C C . LYS B 1 45 ? 74.118 -3.056 -5.691 1.00 71.84 569 LYS B C 1
ATOM 1524 O O . LYS B 1 45 ? 73.238 -2.603 -6.413 1.00 71.47 569 LYS B O 1
ATOM 1530 N N . PHE B 1 46 ? 75.403 -2.763 -5.852 1.00 71.54 570 PHE B N 1
ATOM 1531 C CA . PHE B 1 46 ? 75.868 -1.901 -6.935 1.00 71.51 570 PHE B CA 1
ATOM 1532 C C . PHE B 1 46 ? 77.380 -2.053 -7.133 1.00 71.21 570 PHE B C 1
ATOM 1533 O O . PHE B 1 46 ? 78.096 -2.456 -6.215 1.00 70.71 570 PHE B O 1
ATOM 1541 N N . PHE B 1 47 ? 77.848 -1.759 -8.344 1.00 69.89 571 PHE B N 1
ATOM 1542 C CA . PHE B 1 47 ? 79.262 -1.892 -8.689 1.00 69.32 571 PHE B CA 1
ATOM 1543 C C . PHE B 1 47 ? 79.789 -0.608 -9.312 1.00 69.99 571 PHE B C 1
ATOM 1544 O O . PHE B 1 47 ? 79.012 0.201 -9.808 1.00 70.87 571 PHE B O 1
ATOM 1552 N N . PRO B 1 48 ? 81.119 -0.409 -9.308 1.00 70.48 572 PRO B N 1
ATOM 1553 C CA . PRO B 1 48 ? 81.665 0.809 -9.903 1.00 71.55 572 PRO B CA 1
ATOM 1554 C C . PRO B 1 48 ? 81.695 0.587 -11.403 1.00 74.27 572 PRO B C 1
ATOM 1555 O O . PRO B 1 48 ? 82.129 -0.468 -11.855 1.00 76.04 572 PRO B O 1
ATOM 1559 N N . PHE B 1 49 ? 81.230 1.544 -12.190 1.00 75.37 573 PHE B N 1
ATOM 1560 C CA . PHE B 1 49 ? 81.287 1.341 -13.633 1.00 76.17 573 PHE B CA 1
ATOM 1561 C C . PHE B 1 49 ? 82.535 1.997 -14.224 1.00 77.92 573 PHE B C 1
ATOM 1562 O O . PHE B 1 49 ? 82.585 3.205 -14.436 1.00 77.69 573 PHE B O 1
ATOM 1570 N N . VAL B 1 50 ? 83.530 1.176 -14.516 1.00 80.66 574 VAL B N 1
ATOM 1571 C CA . VAL B 1 50 ? 84.811 1.625 -15.054 1.00 82.96 574 VAL B CA 1
ATOM 1572 C C . VAL B 1 50 ? 84.936 1.829 -16.567 1.00 85.11 574 VAL B C 1
ATOM 1573 O O . VAL B 1 50 ? 84.104 1.398 -17.379 1.00 85.31 574 VAL B O 1
ATOM 1577 N N . ASP B 1 51 ? 86.009 2.543 -16.892 1.00 87.37 575 ASP B N 1
ATOM 1578 C CA . ASP B 1 51 ? 86.486 2.893 -18.224 1.00 88.93 575 ASP B CA 1
ATOM 1579 C C . ASP B 1 51 ? 86.821 1.571 -18.921 1.00 90.78 575 ASP B C 1
ATOM 1580 O O . ASP B 1 51 ? 86.151 1.126 -19.853 1.00 88.89 575 ASP B O 1
ATOM 1585 N N . THR B 1 52 ? 87.890 0.961 -18.421 1.00 93.64 576 THR B N 1
ATOM 1586 C CA . THR B 1 52 ? 88.441 -0.296 -18.906 1.00 95.01 576 THR B CA 1
ATOM 1587 C C . THR B 1 52 ? 89.153 -0.903 -17.697 1.00 96.83 576 THR B C 1
ATOM 1588 O O . THR B 1 52 ? 89.637 -0.173 -16.831 1.00 96.56 576 THR B O 1
ATOM 1592 N N . PRO B 1 53 ? 89.230 -2.237 -17.613 1.00 98.09 577 PRO B N 1
ATOM 1593 C CA . PRO B 1 53 ? 89.904 -2.839 -16.459 1.00 98.10 577 PRO B CA 1
ATOM 1594 C C . PRO B 1 53 ? 91.364 -2.415 -16.323 1.00 99.61 577 PRO B C 1
ATOM 1595 O O . PRO B 1 53 ? 91.983 -2.602 -15.274 1.00 99.67 577 PRO B O 1
ATOM 1599 N N . ASP B 1 54 ? 91.905 -1.839 -17.392 1.00 100.73 578 ASP B N 1
ATOM 1600 C CA . ASP B 1 54 ? 93.295 -1.376 -17.414 1.00 101.69 578 ASP B CA 1
ATOM 1601 C C . ASP B 1 54 ? 93.410 0.069 -16.939 1.00 101.48 578 ASP B C 1
ATOM 1602 O O . ASP B 1 54 ? 94.100 0.362 -15.961 1.00 102.28 578 ASP B O 1
ATOM 1607 N N . THR B 1 55 ? 92.735 0.972 -17.644 1.00 100.51 579 THR B N 1
ATOM 1608 C CA . THR B 1 55 ? 92.756 2.391 -17.299 1.00 98.79 579 THR B CA 1
ATOM 1609 C C . THR B 1 55 ? 92.105 2.629 -15.933 1.00 97.21 579 THR B C 1
ATOM 1610 O O . THR B 1 55 ? 92.701 3.262 -15.065 1.00 96.91 579 THR B O 1
ATOM 1614 N N . ASN B 1 56 ? 90.892 2.111 -15.748 1.00 95.50 580 ASN B N 1
ATOM 1615 C CA . ASN B 1 56 ? 90.163 2.247 -14.488 1.00 93.90 580 ASN B CA 1
ATOM 1616 C C . ASN B 1 56 ? 89.487 3.595 -14.224 1.00 92.07 580 ASN B C 1
ATOM 1617 O O . ASN B 1 56 ? 89.294 3.973 -13.066 1.00 92.90 580 ASN B O 1
ATOM 1622 N N . THR B 1 57 ? 89.105 4.309 -15.278 1.00 89.26 581 THR B N 1
ATOM 1623 C CA . THR B 1 57 ? 88.450 5.597 -15.091 1.00 87.29 581 THR B CA 1
ATOM 1624 C C . THR B 1 57 ? 87.036 5.401 -14.538 1.00 86.22 581 THR B C 1
ATOM 1625 O O . THR B 1 57 ? 86.148 4.899 -15.239 1.00 85.86 581 THR B O 1
ATOM 1629 N N . LEU B 1 58 ? 86.825 5.793 -13.284 1.00 84.31 582 LEU B N 1
ATOM 1630 C CA . LEU B 1 58 ? 85.513 5.658 -12.680 1.00 81.54 582 LEU B CA 1
ATOM 1631 C C . LEU B 1 58 ? 84.543 6.552 -13.431 1.00 80.92 582 LEU B C 1
ATOM 1632 O O . LEU B 1 58 ? 84.632 7.772 -13.363 1.00 80.29 582 LEU B O 1
ATOM 1637 N N . LEU B 1 59 ? 83.618 5.928 -14.149 1.00 81.13 583 LEU B N 1
ATOM 1638 C CA . LEU B 1 59 ? 82.627 6.651 -14.936 1.00 81.25 583 LEU B CA 1
ATOM 1639 C C . LEU B 1 59 ? 81.296 6.755 -14.195 1.00 81.37 583 LEU B C 1
ATOM 1640 O O . LEU B 1 59 ? 80.396 7.490 -14.617 1.00 80.67 583 LEU B O 1
ATOM 1645 N N . GLY B 1 60 ? 81.185 6.018 -13.093 1.00 81.68 584 GLY B N 1
ATOM 1646 C CA . GLY B 1 60 ? 79.970 6.027 -12.307 1.00 79.94 584 GLY B CA 1
ATOM 1647 C C . GLY B 1 60 ? 79.805 4.689 -11.623 1.00 78.65 584 GLY B C 1
ATOM 1648 O O . GLY B 1 60 ? 80.793 4.031 -11.296 1.00 78.22 584 GLY B O 1
ATOM 1649 N N . SER B 1 61 ? 78.559 4.285 -11.401 1.00 78.37 585 SER B N 1
ATOM 1650 C CA . SER B 1 61 ? 78.284 3.008 -10.757 1.00 78.06 585 SER B CA 1
ATOM 1651 C C . SER B 1 61 ? 76.972 2.465 -11.293 1.00 77.54 585 SER B C 1
ATOM 1652 O O . SER B 1 61 ? 76.099 3.246 -11.669 1.00 76.11 585 SER B O 1
ATOM 1655 N N . ILE B 1 62 ? 76.845 1.136 -11.341 1.00 77.53 586 ILE B N 1
ATOM 1656 C CA . ILE B 1 62 ? 75.627 0.495 -11.840 1.00 78.21 586 ILE B CA 1
ATOM 1657 C C . ILE B 1 62 ? 74.936 -0.336 -10.764 1.00 77.99 586 ILE B C 1
ATOM 1658 O O . ILE B 1 62 ? 75.588 -1.080 -10.029 1.00 78.26 586 ILE B O 1
ATOM 1663 N N . ASP B 1 63 ? 73.614 -0.207 -10.689 1.00 77.80 587 ASP B N 1
ATOM 1664 C CA . ASP B 1 63 ? 72.817 -0.958 -9.727 1.00 79.00 587 ASP B CA 1
ATOM 1665 C C . ASP B 1 63 ? 72.681 -2.429 -10.107 1.00 78.17 587 ASP B C 1
ATOM 1666 O O . ASP B 1 63 ? 72.751 -2.805 -11.283 1.00 77.30 587 ASP B O 1
ATOM 1671 N N . ARG B 1 64 ? 72.470 -3.265 -9.101 1.00 76.14 588 ARG B N 1
ATOM 1672 C CA . ARG B 1 64 ? 72.329 -4.682 -9.346 1.00 72.62 588 ARG B CA 1
ATOM 1673 C C . ARG B 1 64 ? 71.098 -4.882 -10.196 1.00 71.62 588 ARG B C 1
ATOM 1674 O O . ARG B 1 64 ? 71.135 -5.585 -11.187 1.00 72.88 588 ARG B O 1
ATOM 1682 N N . THR B 1 65 ? 70.009 -4.230 -9.825 1.00 70.92 589 THR B N 1
ATOM 1683 C CA . THR B 1 65 ? 68.769 -4.359 -10.579 1.00 71.00 589 THR B CA 1
ATOM 1684 C C . THR B 1 65 ? 68.933 -3.875 -12.008 1.00 71.33 589 THR B C 1
ATOM 1685 O O . THR B 1 65 ? 68.189 -4.277 -12.907 1.00 71.36 589 THR B O 1
ATOM 1689 N N . GLU B 1 66 ? 69.920 -3.010 -12.212 1.00 72.55 590 GLU B N 1
ATOM 1690 C CA . GLU B 1 66 ? 70.188 -2.463 -13.534 1.00 74.39 590 GLU B CA 1
ATOM 1691 C C . GLU B 1 66 ? 70.949 -3.480 -14.377 1.00 74.48 590 GLU B C 1
ATOM 1692 O O . GLU B 1 66 ? 70.699 -3.608 -15.577 1.00 73.33 590 GLU B O 1
ATOM 1698 N N . VAL B 1 67 ? 71.871 -4.196 -13.729 1.00 75.49 591 VAL B N 1
ATOM 1699 C CA . VAL B 1 67 ? 72.671 -5.232 -14.378 1.00 74.21 591 VAL B CA 1
ATOM 1700 C C . VAL B 1 67 ? 71.746 -6.390 -14.716 1.00 73.97 591 VAL B C 1
ATOM 1701 O O . VAL B 1 67 ? 71.809 -6.949 -15.801 1.00 73.93 591 VAL B O 1
ATOM 1705 N N . GLU B 1 68 ? 70.875 -6.740 -13.784 1.00 74.46 592 GLU B N 1
ATOM 1706 C CA . GLU B 1 68 ? 69.936 -7.830 -14.014 1.00 77.74 592 GLU B CA 1
ATOM 1707 C C . GLU B 1 68 ? 69.066 -7.513 -15.222 1.00 77.42 592 GLU B C 1
ATOM 1708 O O . GLU B 1 68 ? 68.706 -8.400 -15.982 1.00 77.57 592 GLU B O 1
ATOM 1714 N N . GLY B 1 69 ? 68.731 -6.239 -15.388 1.00 77.85 593 GLY B N 1
ATOM 1715 C CA . GLY B 1 69 ? 67.909 -5.823 -16.507 1.00 77.21 593 GLY B CA 1
ATOM 1716 C C . GLY B 1 69 ? 68.601 -6.025 -17.836 1.00 77.33 593 GLY B C 1
ATOM 1717 O O . GLY B 1 69 ? 68.039 -6.650 -18.727 1.00 77.34 593 GLY B O 1
ATOM 1718 N N . LEU B 1 70 ? 69.811 -5.490 -17.977 1.00 77.20 594 LEU B N 1
ATOM 1719 C CA . LEU B 1 70 ? 70.566 -5.645 -19.214 1.00 77.85 594 LEU B CA 1
ATOM 1720 C C . LEU B 1 70 ? 70.544 -7.115 -19.611 1.00 78.90 594 LEU B C 1
ATOM 1721 O O . LEU B 1 70 ? 70.195 -7.468 -20.736 1.00 80.86 594 LEU B O 1
ATOM 1726 N N . LEU B 1 71 ? 70.918 -7.972 -18.669 1.00 78.12 595 LEU B N 1
ATOM 1727 C CA . LEU B 1 71 ? 70.953 -9.404 -18.909 1.00 77.21 595 LEU B CA 1
ATOM 1728 C C . LEU B 1 71 ? 69.609 -9.953 -19.331 1.00 76.71 595 LEU B C 1
ATOM 1729 O O . LEU B 1 71 ? 69.530 -10.803 -20.204 1.00 78.54 595 LEU B O 1
ATOM 1734 N N . GLN B 1 72 ? 68.546 -9.479 -18.705 1.00 76.29 596 GLN B N 1
ATOM 1735 C CA . GLN B 1 72 ? 67.213 -9.952 -19.053 1.00 75.84 596 GLN B CA 1
ATOM 1736 C C . GLN B 1 72 ? 66.846 -9.493 -20.465 1.00 77.23 596 GLN B C 1
ATOM 1737 O O . GLN B 1 72 ? 66.404 -10.293 -21.288 1.00 77.39 596 GLN B O 1
ATOM 1743 N N . ARG B 1 73 ? 67.049 -8.211 -20.752 1.00 78.26 597 ARG B N 1
ATOM 1744 C CA . ARG B 1 73 ? 66.760 -7.683 -22.079 1.00 78.44 597 ARG B CA 1
ATOM 1745 C C . ARG B 1 73 ? 67.534 -8.469 -23.150 1.00 79.65 597 ARG B C 1
ATOM 1746 O O . ARG B 1 73 ? 66.988 -8.774 -24.201 1.00 80.36 597 ARG B O 1
ATOM 1754 N N . ARG B 1 74 ? 68.785 -8.825 -22.873 1.00 80.60 598 ARG B N 1
ATOM 1755 C CA . ARG B 1 74 ? 69.589 -9.600 -23.825 1.00 82.93 598 ARG B CA 1
ATOM 1756 C C . ARG B 1 74 ? 69.012 -10.980 -24.073 1.00 84.17 598 ARG B C 1
ATOM 1757 O O . ARG B 1 74 ? 68.714 -11.363 -25.207 1.00 85.14 598 ARG B O 1
ATOM 1765 N N . ILE B 1 75 ? 68.891 -11.736 -22.992 1.00 84.83 599 ILE B N 1
ATOM 1766 C CA . ILE B 1 75 ? 68.347 -13.072 -23.054 1.00 85.31 599 ILE B CA 1
ATOM 1767 C C . ILE B 1 75 ? 67.094 -13.081 -23.880 1.00 86.01 599 ILE B C 1
ATOM 1768 O O . ILE B 1 75 ? 67.022 -13.823 -24.845 1.00 86.50 599 ILE B O 1
ATOM 1773 N N . SER B 1 76 ? 66.120 -12.240 -23.545 1.00 87.01 600 SER B N 1
ATOM 1774 C CA . SER B 1 76 ? 64.874 -12.237 -24.293 1.00 89.10 600 SER B CA 1
ATOM 1775 C C . SER B 1 76 ? 65.033 -11.794 -25.741 1.00 90.18 600 SER B C 1
ATOM 1776 O O . SER B 1 76 ? 64.429 -12.385 -26.633 1.00 90.75 600 SER B O 1
ATOM 1779 N N . ALA B 1 77 ? 65.845 -10.765 -25.976 1.00 90.79 601 ALA B N 1
ATOM 1780 C CA . ALA B 1 77 ? 66.067 -10.258 -27.335 1.00 90.64 601 ALA B CA 1
ATOM 1781 C C . ALA B 1 77 ? 66.941 -11.116 -28.234 1.00 90.39 601 ALA B C 1
ATOM 1782 O O . ALA B 1 77 ? 67.400 -10.654 -29.261 1.00 91.11 601 ALA B O 1
ATOM 1784 N N . TYR B 1 78 ? 67.233 -12.327 -27.773 1.00 117.45 602 TYR B N 1
ATOM 1785 C CA . TYR B 1 78 ? 68.093 -13.271 -28.475 1.00 122.69 602 TYR B CA 1
ATOM 1786 C C . TYR B 1 78 ? 67.248 -14.394 -29.057 1.00 118.07 602 TYR B C 1
ATOM 1787 O O . TYR B 1 78 ? 67.422 -14.780 -30.212 1.00 108.73 602 TYR B O 1
ATOM 1796 N N . ARG B 1 79 ? 66.333 -14.919 -28.249 1.00 105.90 603 ARG B N 1
ATOM 1797 C CA . ARG B 1 79 ? 65.463 -15.979 -28.718 1.00 105.90 603 ARG B CA 1
ATOM 1798 C C . ARG B 1 79 ? 64.338 -15.346 -29.509 1.00 100.84 603 ARG B C 1
ATOM 1799 O O . ARG B 1 79 ? 63.405 -16.023 -29.939 1.00 90.15 603 ARG B O 1
ATOM 1800 N N . ARG B 1 80 ? 64.442 -14.035 -29.699 1.00 107.80 604 ARG B N 1
ATOM 1801 C CA . ARG B 1 80 ? 63.431 -13.292 -30.428 1.00 125.21 604 ARG B CA 1
ATOM 1802 C C . ARG B 1 80 ? 63.245 -13.746 -31.860 1.00 146.08 604 ARG B C 1
ATOM 1803 O O . ARG B 1 80 ? 63.669 -13.066 -32.794 1.00 153.31 604 ARG B O 1
ATOM 1804 N N . GLN B 1 81 ? 62.609 -14.899 -32.033 1.00 163.61 605 GLN B N 1
ATOM 1805 C CA . GLN B 1 81 ? 62.372 -15.417 -33.367 1.00 173.59 605 GLN B CA 1
ATOM 1806 C C . GLN B 1 81 ? 61.249 -14.657 -34.043 1.00 177.68 605 GLN B C 1
ATOM 1807 O O . GLN B 1 81 ? 60.100 -15.096 -34.038 1.00 180.06 605 GLN B O 1
ATOM 1808 N N . PRO B 1 82 ? 61.581 -13.508 -34.621 1.00 178.33 606 PRO B N 1
ATOM 180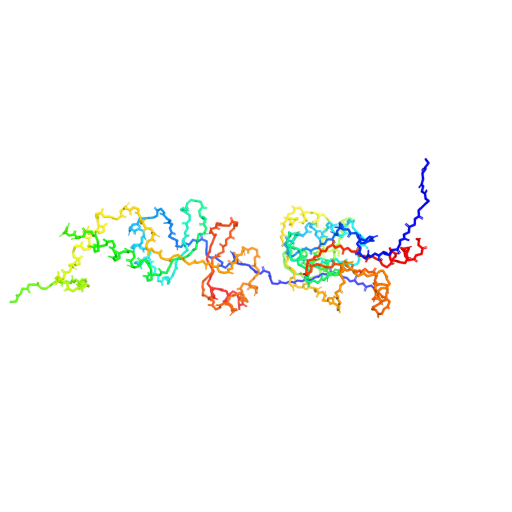9 C CA . PRO B 1 82 ? 60.580 -12.701 -35.294 1.00 174.53 606 PRO B CA 1
ATOM 1810 C C . PRO B 1 82 ? 61.196 -11.792 -36.338 1.00 171.73 606 PRO B C 1
ATOM 1811 O O . PRO B 1 82 ? 62.422 -11.887 -36.561 1.00 168.21 606 PRO B O 1
ATOM 1812 N N . LYS B 1 156 ? 49.800 -35.801 -18.609 1.00 173.49 680 LYS B N 1
ATOM 1813 C CA . LYS B 1 156 ? 50.762 -34.870 -17.954 1.00 174.98 680 LYS B CA 1
ATOM 1814 C C . LYS B 1 156 ? 52.181 -35.059 -18.457 1.00 177.25 680 LYS B C 1
ATOM 1815 O O . LYS B 1 156 ? 52.747 -36.14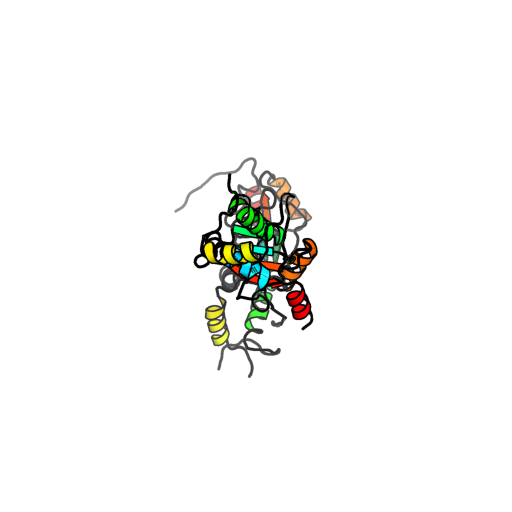8 -18.354 1.00 178.55 680 LYS B O 1
ATOM 1816 N N . GLN B 1 157 ? 52.761 -33.998 -19.004 1.00 176.85 681 GLN B N 1
ATOM 1817 C CA . GLN B 1 157 ? 54.117 -34.090 -19.508 1.00 175.42 681 GLN B CA 1
ATOM 1818 C C . GLN B 1 157 ? 55.144 -33.701 -18.465 1.00 174.21 681 GLN B C 1
ATOM 1819 O O . GLN B 1 157 ? 54.795 -33.190 -17.399 1.00 176.21 681 GLN B O 1
ATOM 1820 N N . LYS B 1 158 ? 56.414 -33.949 -18.767 1.00 169.06 682 LYS B N 1
ATOM 1821 C CA . LYS B 1 158 ? 57.471 -33.601 -17.836 1.00 161.68 682 LYS B CA 1
ATOM 1822 C C . LYS B 1 158 ? 57.571 -32.093 -17.713 1.00 159.53 682 LYS B C 1
ATOM 1823 O O . LYS B 1 158 ? 57.615 -31.387 -18.720 1.00 161.03 682 LYS B O 1
ATOM 1824 N N . GLY B 1 159 ? 57.603 -31.593 -16.484 1.00 155.31 683 GLY B N 1
ATOM 1825 C CA . GLY B 1 159 ? 57.686 -30.160 -16.282 1.00 147.49 683 GLY B CA 1
ATOM 1826 C C . GLY B 1 159 ? 59.105 -29.659 -16.117 1.00 142.73 683 GLY B C 1
ATOM 1827 O O . GLY B 1 159 ? 59.930 -30.293 -15.461 1.00 140.83 683 GLY B O 1
ATOM 1828 N N . THR B 1 160 ? 59.391 -28.510 -16.717 1.00 139.39 684 THR B N 1
ATOM 1829 C CA . THR B 1 160 ? 60.719 -27.946 -16.608 1.00 137.88 684 THR B CA 1
ATOM 1830 C C . THR B 1 160 ? 60.695 -26.634 -15.856 1.00 137.12 684 THR B C 1
ATOM 1831 O O . THR B 1 160 ? 59.643 -26.015 -15.690 1.00 137.47 684 THR B O 1
ATOM 1832 N N . GLY B 1 161 ? 61.860 -26.214 -15.384 1.00 137.10 685 GLY B N 1
ATOM 1833 C CA . GLY B 1 161 ? 61.938 -24.956 -14.674 1.00 129.86 685 GLY B CA 1
ATOM 1834 C C . GLY B 1 161 ? 62.170 -23.871 -15.703 1.00 128.79 685 GLY B C 1
ATOM 1835 O O . GLY B 1 161 ? 63.004 -24.027 -16.595 1.00 126.69 685 GLY B O 1
ATOM 1836 N N . GLN B 1 162 ? 61.428 -22.774 -15.603 1.00 131.50 686 GLN B N 1
ATOM 1837 C CA . GLN B 1 162 ? 61.607 -21.706 -16.566 1.00 134.81 686 GLN B CA 1
ATOM 1838 C C . GLN B 1 162 ? 61.171 -20.329 -16.114 1.00 136.49 686 GLN B C 1
ATOM 1839 O O . GLN B 1 162 ? 60.238 -20.177 -15.322 1.00 141.66 686 GLN B O 1
ATOM 1840 N N . VAL B 1 163 ? 61.863 -19.314 -16.624 1.00 137.59 687 VAL B N 1
ATOM 1841 C CA . VAL B 1 163 ? 61.529 -17.944 -16.291 1.00 134.96 687 VAL B CA 1
ATOM 1842 C C . VAL B 1 163 ? 60.554 -17.414 -17.323 1.00 134.33 687 VAL B C 1
ATOM 1843 O O . VAL B 1 163 ? 60.875 -16.495 -18.073 1.00 133.72 687 VAL B O 1
ATOM 1844 N N . ALA B 1 164 ? 59.363 -18.007 -17.366 1.00 135.84 688 ALA B N 1
ATOM 1845 C CA . ALA B 1 164 ? 58.351 -17.594 -18.323 1.00 135.73 688 ALA B CA 1
ATOM 1846 C C . ALA B 1 164 ? 57.862 -16.169 -18.148 1.00 135.31 688 ALA B C 1
ATOM 1847 O O . ALA B 1 164 ? 56.660 -15.924 -18.055 1.00 120.22 688 ALA B O 1
ATOM 1848 N N . SER B 1 165 ? 58.793 -15.224 -18.103 1.00 147.87 689 SER B N 1
ATOM 1849 C CA . SER B 1 165 ? 58.413 -13.835 -17.955 1.00 162.07 689 SER B CA 1
ATOM 1850 C C . SER B 1 165 ? 57.781 -13.349 -19.240 1.00 171.86 689 SER B C 1
ATOM 1851 O O . SER B 1 165 ? 57.852 -14.021 -20.271 1.00 174.91 689 SER B O 1
ATOM 1852 N N . ARG B 1 166 ? 57.173 -12.173 -19.187 1.00 176.52 690 ARG B N 1
ATOM 1853 C CA . ARG B 1 166 ? 56.524 -11.643 -20.367 1.00 179.72 690 ARG B CA 1
ATOM 1854 C C . ARG B 1 166 ? 55.120 -12.205 -20.402 1.00 181.63 690 ARG B C 1
ATOM 1855 O O . ARG B 1 166 ? 54.156 -11.477 -20.170 1.00 182.71 690 ARG B O 1
ATOM 1856 N N . PHE B 1 167 ? 55.000 -13.501 -20.683 1.00 182.28 691 PHE B N 1
ATOM 1857 C CA . PHE B 1 167 ? 53.688 -14.128 -20.710 1.00 181.38 691 PHE B CA 1
ATOM 1858 C C . PHE B 1 167 ? 53.314 -14.914 -21.953 1.00 180.42 691 PHE B C 1
ATOM 1859 O O . PHE B 1 167 ? 52.130 -15.056 -22.261 1.00 182.49 691 PHE B O 1
ATOM 1860 N N . GLU B 1 168 ? 54.307 -15.441 -22.665 1.00 179.73 692 GLU B N 1
ATOM 1861 C CA . GLU B 1 168 ? 54.018 -16.204 -23.866 1.00 179.63 692 GLU B CA 1
ATOM 1862 C C . GLU B 1 168 ? 53.953 -17.702 -23.641 1.00 177.03 692 GLU B C 1
ATOM 1863 O O . GLU B 1 168 ? 52.874 -18.269 -23.464 1.00 178.48 692 GLU B O 1
ATOM 1864 N N . GLU B 1 169 ? 55.117 -18.344 -23.653 1.00 171.03 693 GLU B N 1
ATOM 1865 C CA . GLU B 1 169 ? 55.178 -19.779 -23.454 1.00 161.19 693 GLU B CA 1
ATOM 1866 C C . GLU B 1 169 ? 56.512 -20.215 -22.882 1.00 150.77 693 GLU B C 1
ATOM 1867 O O . GLU B 1 169 ? 57.447 -20.515 -23.621 1.00 159.09 693 GLU B O 1
ATOM 1868 N N . MET B 1 170 ? 56.586 -20.233 -21.555 1.00 132.86 694 MET B N 1
ATOM 1869 C CA . MET B 1 170 ? 57.783 -20.635 -20.807 1.00 104.28 694 MET B CA 1
ATOM 1870 C C . MET B 1 170 ? 59.133 -20.648 -21.535 1.00 88.43 694 MET B C 1
ATOM 1871 O O . MET B 1 170 ? 59.451 -21.576 -22.279 1.00 86.10 694 MET B O 1
ATOM 1872 N N . LEU B 1 171 ? 59.932 -19.612 -21.327 1.00 70.49 695 LEU B N 1
ATOM 1873 C CA . LEU B 1 171 ? 61.265 -19.572 -21.866 1.00 44.13 695 LEU B CA 1
ATOM 1874 C C . LEU B 1 171 ? 62.046 -20.414 -20.880 1.00 62.45 695 LEU B C 1
ATOM 1875 O O . LEU B 1 171 ? 62.343 -19.962 -19.775 1.00 64.08 695 LEU B O 1
ATOM 1876 N N . THR B 1 172 ? 62.398 -21.644 -21.263 1.00 83.91 696 THR B N 1
ATOM 1877 C CA . THR B 1 172 ? 63.064 -22.588 -20.370 1.00 96.93 696 THR B CA 1
ATOM 1878 C C . THR B 1 172 ? 64.441 -22.159 -19.862 1.00 104.48 696 THR B C 1
ATOM 1879 O O . THR B 1 172 ? 65.145 -21.333 -20.443 1.00 115.13 696 THR B O 1
ATOM 1883 N N . LEU B 1 173 ? 64.790 -22.787 -18.749 1.00 78.98 697 LEU B N 1
ATOM 1884 C CA . LEU B 1 173 ? 66.058 -22.627 -18.045 1.00 80.27 697 LEU B CA 1
ATOM 1885 C C . LEU B 1 173 ? 67.228 -23.281 -18.801 1.00 82.51 697 LEU B C 1
ATOM 1886 O O . LEU B 1 173 ? 68.373 -22.847 -18.694 1.00 82.37 697 LEU B O 1
ATOM 1891 N N . GLU B 1 174 ? 66.940 -24.334 -19.560 1.00 85.52 698 GLU B N 1
ATOM 1892 C CA . GLU B 1 174 ? 67.973 -25.024 -20.328 1.00 86.31 698 GLU B CA 1
ATOM 1893 C C . GLU B 1 174 ? 68.415 -24.057 -21.404 1.00 85.99 698 GLU B C 1
ATOM 1894 O O . GLU B 1 174 ? 69.584 -23.990 -21.756 1.00 85.82 698 GLU B O 1
ATOM 1900 N N . GLU B 1 175 ? 67.453 -23.295 -21.904 1.00 85.33 699 GLU B N 1
ATOM 1901 C CA . GLU B 1 175 ? 67.691 -22.315 -22.942 1.00 85.74 699 GLU B CA 1
ATOM 1902 C C . GLU B 1 175 ? 68.631 -21.223 -22.470 1.00 84.97 699 GLU B C 1
ATOM 1903 O O . GLU B 1 175 ? 69.511 -20.791 -23.204 1.00 84.81 699 GLU B O 1
ATOM 1909 N N . ILE B 1 176 ? 68.422 -20.757 -21.246 1.00 84.71 700 ILE B N 1
ATOM 1910 C CA . ILE B 1 176 ? 69.263 -19.706 -20.696 1.00 85.17 700 ILE B CA 1
ATOM 1911 C C . ILE B 1 176 ? 70.657 -20.220 -20.405 1.00 86.27 700 ILE B C 1
ATOM 1912 O O . ILE B 1 176 ? 71.618 -19.454 -20.394 1.00 85.42 700 ILE B O 1
ATOM 1917 N N . TYR B 1 177 ? 70.770 -21.517 -20.150 1.00 88.31 701 TYR B N 1
ATOM 1918 C CA . TYR B 1 177 ? 72.074 -22.093 -19.886 1.00 90.42 701 TYR B CA 1
ATOM 1919 C C . TYR B 1 177 ? 72.829 -22.056 -21.194 1.00 90.92 701 TYR B C 1
ATOM 1920 O O . TYR B 1 177 ? 73.967 -21.616 -21.252 1.00 90.99 701 TYR B O 1
ATOM 1929 N N . ARG B 1 178 ? 72.174 -22.520 -22.250 1.00 91.89 702 ARG B N 1
ATOM 1930 C CA . ARG B 1 178 ? 72.780 -22.526 -23.567 1.00 92.30 702 ARG B CA 1
ATOM 1931 C C . ARG B 1 178 ? 72.968 -21.079 -24.001 1.00 91.62 702 ARG B C 1
ATOM 1932 O O . ARG B 1 178 ? 73.894 -20.764 -24.710 1.00 92.19 702 ARG B O 1
ATOM 1940 N N . TRP B 1 179 ? 72.103 -20.184 -23.546 1.00 91.41 703 TRP B N 1
ATOM 1941 C CA . TRP B 1 179 ? 72.266 -18.784 -23.913 1.00 90.27 703 TRP B CA 1
ATOM 1942 C C . TRP B 1 179 ? 73.643 -18.246 -23.496 1.00 90.34 703 TRP B C 1
ATOM 1943 O O . TRP B 1 179 ? 74.381 -17.691 -24.309 1.00 89.55 703 TRP B O 1
ATOM 1954 N N . GLU B 1 180 ? 73.978 -18.398 -22.220 1.00 90.90 704 GLU B N 1
ATOM 1955 C CA . GLU B 1 180 ? 75.250 -17.894 -21.749 1.00 93.03 704 GLU B CA 1
ATOM 1956 C C . GLU B 1 180 ? 76.409 -18.662 -22.347 1.00 93.58 704 GLU B C 1
ATOM 1957 O O . GLU B 1 180 ? 77.506 -18.134 -22.428 1.00 94.41 704 GLU B O 1
ATOM 1963 N N . GLN B 1 181 ? 76.177 -19.901 -22.772 1.00 93.94 705 GLN B N 1
ATOM 1964 C CA . GLN B 1 181 ? 77.253 -20.681 -23.379 1.00 93.12 705 GLN B CA 1
ATOM 1965 C C . GLN B 1 181 ? 77.610 -20.013 -24.698 1.00 92.95 705 GLN B C 1
ATOM 1966 O O . GLN B 1 181 ? 78.763 -20.013 -25.110 1.00 92.96 705 GLN B O 1
ATOM 1972 N N . ARG B 1 182 ? 76.605 -19.435 -25.349 1.00 93.59 706 ARG B N 1
ATOM 1973 C CA . ARG B 1 182 ? 76.782 -18.776 -26.643 1.00 94.82 706 ARG B CA 1
ATOM 1974 C C . ARG B 1 182 ? 77.226 -17.318 -26.593 1.00 93.73 706 ARG B C 1
ATOM 1975 O O . ARG B 1 182 ? 78.006 -16.883 -27.433 1.00 92.40 706 ARG B O 1
ATOM 1983 N N . GLU B 1 183 ? 76.717 -16.554 -25.629 1.00 93.07 707 GLU B N 1
ATOM 1984 C CA . GLU B 1 183 ? 77.063 -15.137 -25.517 1.00 90.87 707 GLU B CA 1
ATOM 1985 C C . GLU B 1 183 ? 77.905 -14.784 -24.308 1.00 89.07 707 GLU B C 1
ATOM 1986 O O . GLU B 1 183 ? 78.048 -13.616 -23.969 1.00 88.40 707 GLU B O 1
ATOM 1992 N N . LYS B 1 184 ? 78.472 -15.793 -23.664 1.00 88.38 708 LYS B N 1
ATOM 1993 C CA . LYS B 1 184 ? 79.291 -15.567 -22.490 1.00 88.83 708 LYS B CA 1
ATOM 1994 C C . LYS B 1 184 ? 80.477 -14.627 -22.745 1.00 88.04 708 LYS B C 1
ATOM 1995 O O . LYS B 1 184 ? 80.936 -13.967 -21.825 1.00 87.76 708 LYS B O 1
ATOM 2001 N N . ASN B 1 185 ? 80.945 -14.514 -23.987 1.00 87.01 709 ASN B N 1
ATOM 2002 C CA . ASN B 1 185 ? 82.066 -13.611 -24.270 1.00 85.14 709 ASN B CA 1
ATOM 2003 C C . ASN B 1 185 ? 81.728 -12.401 -25.129 1.00 83.19 709 ASN B C 1
ATOM 2004 O O . ASN B 1 185 ? 82.614 -11.687 -25.567 1.00 83.81 709 ASN B O 1
ATOM 2009 N N . VAL B 1 186 ? 80.446 -12.165 -25.353 1.00 81.95 710 VAL B N 1
ATOM 2010 C CA . VAL B 1 186 ? 80.007 -11.028 -26.148 1.00 81.45 710 VAL B CA 1
ATOM 2011 C C . VAL B 1 186 ? 80.054 -9.765 -25.289 1.00 82.85 710 VAL B C 1
ATOM 2012 O O . VAL B 1 186 ? 79.397 -9.707 -24.247 1.00 83.78 710 VAL B O 1
ATOM 2016 N N . VAL B 1 187 ? 80.812 -8.753 -25.714 1.00 82.77 711 VAL B N 1
ATOM 2017 C CA . VAL B 1 187 ? 80.888 -7.512 -24.936 1.00 81.77 711 VAL B CA 1
ATOM 2018 C C . VAL B 1 187 ? 79.506 -6.867 -24.786 1.00 82.70 711 VAL B C 1
ATOM 2019 O O . VAL B 1 187 ? 78.740 -6.774 -25.755 1.00 82.20 711 VAL B O 1
ATOM 2023 N N . VAL B 1 188 ? 79.205 -6.429 -23.561 1.00 83.53 712 VAL B N 1
ATOM 2024 C CA . VAL B 1 188 ? 77.915 -5.822 -23.228 1.00 84.32 712 VAL B CA 1
ATOM 2025 C C . VAL B 1 188 ? 77.690 -4.408 -23.752 1.00 85.79 712 VAL B C 1
ATOM 2026 O O . VAL B 1 188 ? 78.609 -3.595 -23.819 1.00 84.84 712 VAL B O 1
ATOM 2030 N N . ASN B 1 189 ? 76.440 -4.129 -24.108 1.00 88.19 713 ASN B N 1
ATOM 2031 C CA . ASN B 1 189 ? 76.029 -2.823 -24.607 1.00 90.45 713 ASN B CA 1
ATOM 2032 C C . ASN B 1 189 ? 75.312 -2.050 -23.490 1.00 91.12 713 ASN B C 1
ATOM 2033 O O . ASN B 1 189 ? 74.090 -2.160 -23.341 1.00 90.58 713 ASN B O 1
ATOM 2038 N N . PHE B 1 190 ? 76.074 -1.267 -22.719 1.00 91.41 714 PHE B N 1
ATOM 2039 C CA . PHE B 1 190 ? 75.517 -0.509 -21.593 1.00 91.48 714 PHE B CA 1
ATOM 2040 C C . PHE B 1 190 ? 74.741 0.751 -21.970 1.00 92.67 714 PHE B C 1
ATOM 2041 O O . PHE B 1 190 ? 74.741 1.739 -21.225 1.00 94.78 714 PHE B O 1
ATOM 2049 N N . GLU B 1 191 ? 74.045 0.717 -23.098 1.00 93.35 715 GLU B N 1
ATOM 2050 C CA . GLU B 1 191 ? 73.314 1.888 -23.534 1.00 93.84 715 GLU B CA 1
ATOM 2051 C C . GLU B 1 191 ? 71.940 2.057 -22.908 1.00 92.97 715 GLU B C 1
ATOM 2052 O O . GLU B 1 191 ? 71.553 3.165 -22.545 1.00 92.54 715 GLU B O 1
ATOM 2058 N N . THR B 1 192 ? 71.200 0.963 -22.789 1.00 92.30 716 THR B N 1
ATOM 2059 C CA . THR B 1 192 ? 69.865 1.008 -22.202 1.00 91.97 716 THR B CA 1
ATOM 2060 C C . THR B 1 192 ? 69.965 0.872 -20.687 1.00 90.93 716 THR B C 1
ATOM 2061 O O . THR B 1 192 ? 68.960 0.844 -19.973 1.00 90.88 716 THR B O 1
ATOM 2065 N N . CYS B 1 193 ? 71.202 0.800 -20.213 1.00 89.60 717 CYS B N 1
ATOM 2066 C CA . CYS B 1 193 ? 71.497 0.654 -18.797 1.00 88.86 717 CYS B CA 1
ATOM 2067 C C . CYS B 1 193 ? 71.686 2.027 -18.162 1.00 87.27 717 CYS B C 1
ATOM 2068 O O . CYS B 1 193 ? 72.158 2.953 -18.820 1.00 88.87 717 CYS B O 1
ATOM 2071 N N . ARG B 1 194 ? 71.317 2.148 -16.886 1.00 84.17 718 ARG B N 1
ATOM 2072 C CA . ARG B 1 194 ? 71.449 3.407 -16.154 1.00 81.69 718 ARG B CA 1
ATOM 2073 C C . ARG B 1 194 ? 72.653 3.452 -15.213 1.00 81.36 718 ARG B C 1
ATOM 2074 O O . ARG B 1 194 ? 72.705 2.735 -14.213 1.00 82.45 718 ARG B O 1
ATOM 2082 N N . ILE B 1 195 ? 73.608 4.316 -15.539 1.00 80.17 719 ILE B N 1
ATOM 2083 C CA . ILE B 1 195 ? 74.824 4.500 -14.747 1.00 79.45 719 ILE B CA 1
ATOM 2084 C C . ILE B 1 195 ? 74.598 5.701 -13.821 1.00 79.62 719 ILE B C 1
ATOM 2085 O O . ILE B 1 195 ? 74.140 6.749 -14.267 1.00 80.45 719 ILE B O 1
ATOM 2090 N N . ASP B 1 196 ? 74.914 5.552 -12.538 1.00 80.82 720 ASP B N 1
ATOM 2091 C CA . ASP B 1 196 ? 74.698 6.641 -11.597 1.00 81.63 720 ASP B CA 1
ATOM 2092 C C . ASP B 1 196 ? 75.959 7.407 -11.272 1.00 82.55 720 ASP B C 1
ATOM 2093 O O . ASP B 1 196 ? 77.019 6.827 -11.032 1.00 82.88 720 ASP B O 1
ATOM 2098 N N . GLN B 1 197 ? 75.822 8.726 -11.255 1.00 83.27 721 GLN B N 1
ATOM 2099 C CA . GLN B 1 197 ? 76.933 9.602 -10.942 1.00 84.33 721 GLN B CA 1
ATOM 2100 C C . GLN B 1 197 ? 77.041 9.790 -9.436 1.00 85.09 721 GLN B C 1
ATOM 2101 O O . GLN B 1 197 ? 76.048 9.975 -8.739 1.00 85.08 721 GLN B O 1
ATOM 2107 N N . SER B 1 198 ? 78.262 9.733 -8.934 1.00 86.34 722 SER B N 1
ATOM 2108 C CA . SER B 1 198 ? 78.520 9.919 -7.510 1.00 86.46 722 SER B CA 1
ATOM 2109 C C . SER B 1 198 ? 78.569 11.429 -7.251 1.00 84.94 722 SER B C 1
ATOM 2110 O O . SER B 1 198 ? 79.082 12.185 -8.080 1.00 86.19 722 SER B O 1
ATOM 2113 N N . PRO B 1 199 ? 78.025 11.889 -6.111 1.00 83.07 723 PRO B N 1
ATOM 2114 C CA . PRO B 1 199 ? 78.027 13.323 -5.776 1.00 81.94 723 PRO B CA 1
ATOM 2115 C C . PRO B 1 199 ? 79.244 13.741 -4.959 1.00 80.62 723 PRO B C 1
ATOM 2116 O O . PRO B 1 199 ? 79.271 14.827 -4.396 1.00 80.35 723 PRO B O 1
ATOM 2120 N N . PHE B 1 200 ? 80.246 12.875 -4.885 1.00 80.24 724 PHE B N 1
ATOM 2121 C CA . PHE B 1 200 ? 81.428 13.180 -4.098 1.00 79.46 724 PHE B CA 1
ATOM 2122 C C . PHE B 1 200 ? 82.693 12.603 -4.663 1.00 80.62 724 PHE B C 1
ATOM 2123 O O . PHE B 1 200 ? 82.691 11.905 -5.664 1.00 80.26 724 PHE B O 1
ATOM 2131 N N . GLN B 1 201 ? 83.785 12.892 -3.985 1.00 82.22 725 GLN B N 1
ATOM 2132 C CA . GLN B 1 201 ? 85.086 12.395 -4.369 1.00 84.05 725 GLN B CA 1
ATOM 2133 C C . GLN B 1 201 ? 85.729 12.002 -3.072 1.00 84.71 725 GLN B C 1
ATOM 2134 O O . GLN B 1 201 ? 85.792 12.819 -2.163 1.00 86.50 725 GLN B O 1
ATOM 2140 N N . LEU B 1 202 ? 86.212 10.804 -2.988 1.00 84.50 726 LEU B N 1
ATOM 2141 C CA . LEU B 1 202 ? 86.829 10.250 -1.800 1.00 85.00 726 LEU B CA 1
ATOM 2142 C C . LEU B 1 202 ? 88.220 9.839 -2.216 1.00 85.48 726 LEU B C 1
ATOM 2143 O O . LEU B 1 202 ? 88.383 8.948 -3.064 1.00 85.67 726 LEU B O 1
ATOM 2148 N N . VAL B 1 203 ? 89.248 10.457 -1.643 1.00 86.37 727 VAL B N 1
ATOM 2149 C CA . VAL B 1 203 ? 90.624 10.163 -2.007 1.00 85.72 727 VAL B CA 1
ATOM 2150 C C . VAL B 1 203 ? 91.383 9.472 -0.874 1.00 86.07 727 VAL B C 1
ATOM 2151 O O . VAL B 1 203 ? 91.027 9.607 0.298 1.00 85.08 727 VAL B O 1
ATOM 2155 N N . GLU B 1 204 ? 92.438 8.742 -1.233 1.00 87.04 728 GLU B N 1
ATOM 2156 C CA . GLU B 1 204 ? 93.245 8.001 -0.271 1.00 87.51 728 GLU B CA 1
ATOM 2157 C C . GLU B 1 204 ? 93.677 8.797 0.949 1.00 87.15 728 GLU B C 1
ATOM 2158 O O . GLU B 1 204 ? 93.443 8.386 2.083 1.00 86.68 728 GLU B O 1
ATOM 2164 N N . GLY B 1 205 ? 94.316 9.933 0.718 1.00 86.56 729 GLY B N 1
ATOM 2165 C CA . GLY B 1 205 ? 94.767 10.738 1.831 1.00 87.08 729 GLY B CA 1
ATOM 2166 C C . GLY B 1 205 ? 93.719 10.995 2.903 1.00 86.96 729 GLY B C 1
ATOM 2167 O O . GLY B 1 205 ? 94.072 11.151 4.072 1.00 87.56 729 GLY B O 1
ATOM 2168 N N . THR B 1 206 ? 92.439 11.016 2.529 1.00 86.61 730 THR B N 1
ATOM 2169 C CA . THR B 1 206 ? 91.370 11.310 3.482 1.00 85.08 730 THR B CA 1
ATOM 2170 C C . THR B 1 206 ? 91.392 10.565 4.809 1.00 85.15 730 THR B C 1
ATOM 2171 O O . THR B 1 206 ? 91.589 9.355 4.867 1.00 84.27 730 THR B O 1
ATOM 2175 N N . SER B 1 207 ? 91.162 11.332 5.871 1.00 86.45 731 SER B N 1
ATOM 2176 C CA . SER B 1 207 ? 91.149 10.845 7.243 1.00 87.77 731 SER B CA 1
ATOM 2177 C C . SER B 1 207 ? 89.910 10.029 7.543 1.00 88.40 731 SER B C 1
ATOM 2178 O O . SER B 1 207 ? 88.832 10.289 7.017 1.00 88.43 731 SER B O 1
ATOM 2181 N N . LEU B 1 208 ? 90.061 9.057 8.430 1.00 89.66 732 LEU B N 1
ATOM 2182 C CA . LEU B 1 208 ? 88.944 8.208 8.790 1.00 90.26 732 LEU B CA 1
ATOM 2183 C C . LEU B 1 208 ? 87.762 8.986 9.363 1.00 90.07 732 LEU B C 1
ATOM 2184 O O . LEU B 1 208 ? 86.625 8.549 9.275 1.00 90.89 732 LEU B O 1
ATOM 2189 N N . GLN B 1 209 ? 88.028 10.145 9.946 1.00 90.44 733 GLN B N 1
ATOM 2190 C CA . GLN B 1 209 ? 86.962 10.943 10.526 1.00 91.32 733 GLN B CA 1
ATOM 2191 C C . GLN B 1 209 ? 86.171 11.683 9.460 1.00 91.15 733 GLN B C 1
ATOM 2192 O O . GLN B 1 209 ? 84.953 11.796 9.559 1.00 91.81 733 GLN B O 1
ATOM 2198 N N . LYS B 1 210 ? 86.860 12.188 8.442 1.00 90.16 734 LYS B N 1
ATOM 2199 C CA . LYS B 1 210 ? 86.193 12.910 7.362 1.00 88.82 734 LYS B CA 1
ATOM 2200 C C . LYS B 1 210 ? 85.477 11.926 6.447 1.00 87.92 734 LYS B C 1
ATOM 2201 O O . LYS B 1 210 ? 84.490 12.268 5.785 1.00 88.14 734 LYS B O 1
ATOM 2207 N N . THR B 1 211 ? 85.973 10.695 6.418 1.00 85.83 735 THR B N 1
ATOM 2208 C CA . THR B 1 211 ? 85.370 9.657 5.600 1.00 82.86 735 THR B CA 1
ATOM 2209 C C . THR B 1 211 ? 84.080 9.211 6.273 1.00 81.54 735 THR B C 1
ATOM 2210 O O . THR B 1 211 ? 83.089 8.921 5.609 1.00 80.87 735 THR B O 1
ATOM 2214 N N . HIS B 1 212 ? 84.107 9.172 7.602 1.00 79.74 736 HIS B N 1
ATOM 2215 C CA . HIS B 1 212 ? 82.953 8.778 8.398 1.00 78.58 736 HIS B CA 1
ATOM 2216 C C . HIS B 1 212 ? 81.872 9.840 8.298 1.00 78.81 736 HIS B C 1
ATOM 2217 O O . HIS B 1 212 ? 80.698 9.526 8.104 1.00 78.93 736 HIS B O 1
ATOM 2224 N N . THR B 1 213 ? 82.267 11.101 8.436 1.00 78.20 737 THR B N 1
ATOM 2225 C CA . THR B 1 213 ? 81.318 12.190 8.328 1.00 77.32 737 THR B CA 1
ATOM 2226 C C . THR B 1 213 ? 80.695 12.189 6.936 1.00 78.03 737 THR B C 1
ATOM 2227 O O . THR B 1 213 ? 79.512 12.483 6.789 1.00 78.91 737 THR B O 1
ATOM 2231 N N . LEU B 1 214 ? 81.493 11.872 5.916 1.00 78.09 738 LEU B N 1
ATOM 2232 C CA . LEU B 1 214 ? 80.982 11.832 4.548 1.00 77.45 738 LEU B CA 1
ATOM 2233 C C . LEU B 1 214 ? 79.860 10.800 4.458 1.00 77.76 738 LEU B C 1
ATOM 2234 O O . LEU B 1 214 ? 78.773 11.082 3.944 1.00 78.55 738 LEU B O 1
ATOM 2239 N N . PHE B 1 215 ? 80.132 9.600 4.961 1.00 77.38 739 PHE B N 1
ATOM 2240 C CA . PHE B 1 215 ? 79.159 8.521 4.952 1.00 76.70 739 PHE B CA 1
ATOM 2241 C C . PHE B 1 215 ? 77.902 8.905 5.716 1.00 76.33 739 PHE B C 1
ATOM 2242 O O . PHE B 1 215 ? 76.793 8.678 5.244 1.00 76.94 739 PHE B O 1
ATOM 2250 N N . SER B 1 216 ? 78.078 9.508 6.888 1.00 75.29 740 SER B N 1
ATOM 2251 C CA . SER B 1 216 ? 76.955 9.905 7.728 1.00 74.76 740 SER B CA 1
ATOM 2252 C C . SER B 1 216 ? 76.014 10.930 7.099 1.00 73.93 740 SER B C 1
ATOM 2253 O O . SER B 1 216 ? 74.807 10.784 7.158 1.00 74.20 740 SER B O 1
ATOM 2256 N N . LEU B 1 217 ? 76.575 11.965 6.492 1.00 72.71 741 LEU B N 1
ATOM 2257 C CA . LEU B 1 217 ? 75.786 13.022 5.867 1.00 71.04 741 LEU B CA 1
ATOM 2258 C C . LEU B 1 217 ? 75.047 12.610 4.608 1.00 69.76 741 LEU B C 1
ATOM 2259 O O . LEU B 1 217 ? 74.005 13.178 4.282 1.00 70.29 741 LEU B O 1
ATOM 2264 N N . LEU B 1 218 ? 75.602 11.639 3.892 1.00 68.12 742 LEU B N 1
ATOM 2265 C CA . LEU B 1 218 ? 74.994 11.170 2.650 1.00 66.31 742 LEU B CA 1
ATOM 2266 C C . LEU B 1 218 ? 74.248 9.849 2.839 1.00 66.89 742 LEU B C 1
ATOM 2267 O O . LEU B 1 218 ? 73.440 9.446 2.003 1.00 67.64 742 LEU B O 1
ATOM 2272 N N . GLY B 1 219 ? 74.521 9.189 3.956 1.00 67.06 743 GLY B N 1
ATOM 2273 C CA . GLY B 1 219 ? 73.902 7.912 4.240 1.00 68.92 743 GLY B CA 1
ATOM 2274 C C . GLY B 1 219 ? 74.420 6.877 3.263 1.00 70.54 743 GLY B C 1
ATOM 2275 O O . GLY B 1 219 ? 73.659 6.337 2.472 1.00 71.09 743 GLY B O 1
ATOM 2276 N N . LEU B 1 220 ? 75.718 6.601 3.326 1.00 71.50 744 LEU B N 1
ATOM 2277 C CA . LEU B 1 220 ? 76.361 5.651 2.425 1.00 71.86 744 LEU B CA 1
ATOM 2278 C C . LEU B 1 220 ? 76.729 4.346 3.100 1.00 74.13 744 LEU B C 1
ATOM 2279 O O . LEU B 1 220 ? 76.917 4.294 4.318 1.00 74.24 744 LEU B O 1
ATOM 2284 N N . ASP B 1 221 ? 76.860 3.299 2.292 1.00 77.18 745 ASP B N 1
ATOM 2285 C CA . ASP B 1 221 ? 77.260 2.004 2.800 1.00 79.74 745 ASP B CA 1
ATOM 2286 C C . ASP B 1 221 ? 78.630 1.715 2.203 1.00 79.87 745 ASP B C 1
ATOM 2287 O O . ASP B 1 221 ? 79.540 1.249 2.902 1.00 81.31 745 ASP B O 1
ATOM 2292 N N . ARG B 1 222 ? 78.779 2.005 0.912 1.00 79.11 746 ARG B N 1
ATOM 2293 C CA . ARG B 1 222 ? 80.049 1.793 0.221 1.00 79.88 746 ARG B CA 1
ATOM 2294 C C . ARG B 1 222 ? 80.436 3.034 -0.571 1.00 79.67 746 ARG B C 1
ATOM 2295 O O . ARG B 1 222 ? 79.587 3.696 -1.169 1.00 81.90 746 ARG B O 1
ATOM 2303 N N . ALA B 1 223 ? 81.725 3.341 -0.578 1.00 79.21 747 ALA B N 1
ATOM 2304 C CA . ALA B 1 223 ? 82.223 4.479 -1.318 1.00 78.75 747 ALA B CA 1
ATOM 2305 C C . ALA B 1 223 ? 83.453 4.039 -2.072 1.00 79.40 747 ALA B C 1
ATOM 2306 O O . ALA B 1 223 ? 84.229 3.203 -1.601 1.00 80.03 747 ALA B O 1
ATOM 2308 N N . TYR B 1 224 ? 83.625 4.606 -3.254 1.00 79.50 748 TYR B N 1
ATOM 2309 C CA . TYR B 1 224 ? 84.758 4.275 -4.091 1.00 79.65 748 TYR B CA 1
ATOM 2310 C C . TYR B 1 224 ? 85.861 5.301 -3.907 1.00 81.15 748 TYR B C 1
ATOM 2311 O O . TYR B 1 224 ? 85.629 6.500 -4.063 1.00 82.35 748 TYR B O 1
ATOM 2320 N N . VAL B 1 225 ? 87.052 4.836 -3.546 1.00 81.76 749 VAL B N 1
ATOM 2321 C CA . VAL B 1 225 ? 88.189 5.731 -3.381 1.00 82.88 749 VAL B CA 1
ATOM 2322 C C . VAL B 1 225 ? 88.854 5.856 -4.744 1.00 84.64 749 VAL B C 1
ATOM 2323 O O . VAL B 1 225 ? 89.174 4.851 -5.377 1.00 84.48 749 VAL B O 1
ATOM 2327 N N . THR B 1 226 ? 89.064 7.084 -5.198 1.00 86.92 750 THR B N 1
ATOM 2328 C CA . THR B 1 226 ? 89.683 7.303 -6.498 1.00 89.46 750 THR B CA 1
ATOM 2329 C C . THR B 1 226 ? 91.026 8.014 -6.420 1.00 91.35 750 THR B C 1
ATOM 2330 O O . THR B 1 226 ? 91.424 8.521 -5.370 1.00 91.19 750 THR B O 1
ATOM 2334 N N . SER B 1 227 ? 91.720 8.037 -7.555 1.00 94.21 751 SER B N 1
ATOM 2335 C CA . SER B 1 227 ? 93.027 8.682 -7.681 1.00 95.61 751 SER B CA 1
ATOM 2336 C C . SER B 1 227 ? 93.132 9.372 -9.034 1.00 96.81 751 SER B C 1
ATOM 2337 O O . SER B 1 227 ? 93.728 8.850 -9.974 1.00 96.36 751 SER B O 1
ATOM 2340 N N . MET B 1 228 ? 92.529 10.552 -9.115 1.00 99.52 752 MET B N 1
ATOM 2341 C CA . MET B 1 228 ? 92.523 11.346 -10.330 1.00 100.97 752 MET B CA 1
ATOM 2342 C C . MET B 1 228 ? 91.671 10.709 -11.414 1.00 100.46 752 MET B C 1
ATOM 2343 O O . MET B 1 228 ? 92.051 10.667 -12.588 1.00 101.01 752 MET B O 1
ATOM 2348 N N . GLY B 1 229 ? 90.512 10.206 -10.993 1.00 99.35 753 GLY B N 1
ATOM 2349 C CA . GLY B 1 229 ? 89.574 9.580 -11.912 1.00 97.16 753 GLY B CA 1
ATOM 2350 C C . GLY B 1 229 ? 89.595 8.061 -11.943 1.00 95.63 753 GLY B C 1
ATOM 2351 O O . GLY B 1 229 ? 88.640 7.446 -12.405 1.00 95.47 753 GLY B O 1
ATOM 2352 N N . LYS B 1 230 ? 90.659 7.454 -11.429 1.00 94.59 754 LYS B N 1
ATOM 2353 C CA . LYS B 1 230 ? 90.783 6.008 -11.463 1.00 93.68 754 LYS B CA 1
ATOM 2354 C C . LYS B 1 230 ? 90.456 5.269 -10.183 1.00 91.58 754 LYS B C 1
ATOM 2355 O O . LYS B 1 230 ? 90.940 5.621 -9.116 1.00 91.57 754 LYS B O 1
ATOM 2361 N N . LEU B 1 231 ? 89.661 4.211 -10.308 1.00 89.52 755 LEU B N 1
ATOM 2362 C CA . LEU B 1 231 ? 89.265 3.405 -9.166 1.00 87.73 755 LEU B CA 1
ATOM 2363 C C . LEU B 1 231 ? 90.494 2.829 -8.460 1.00 87.38 755 LEU B C 1
ATOM 2364 O O . LEU B 1 231 ? 91.379 2.248 -9.089 1.00 88.00 755 LEU B O 1
ATOM 2369 N N . VAL B 1 232 ? 90.536 2.989 -7.143 1.00 86.50 756 VAL B N 1
ATOM 2370 C CA . VAL B 1 232 ? 91.657 2.503 -6.352 1.00 85.09 756 VAL B CA 1
ATOM 2371 C C . VAL B 1 232 ? 91.243 1.524 -5.265 1.00 85.29 756 VAL B C 1
ATOM 2372 O O . VAL B 1 232 ? 92.064 0.737 -4.796 1.00 84.78 756 VAL B O 1
ATOM 2376 N N . GLY B 1 233 ? 89.977 1.571 -4.858 1.00 85.77 757 GLY B N 1
ATOM 2377 C CA . GLY B 1 233 ? 89.510 0.658 -3.829 1.00 85.63 757 GLY B CA 1
ATOM 2378 C C . GLY B 1 233 ? 88.113 0.975 -3.343 1.00 85.64 757 GLY B C 1
ATOM 2379 O O . GLY B 1 233 ? 87.506 1.947 -3.787 1.00 85.83 757 GLY B O 1
ATOM 2380 N N . VAL B 1 234 ? 87.595 0.147 -2.441 1.00 85.73 758 VAL B N 1
ATOM 2381 C CA . VAL B 1 234 ? 86.261 0.363 -1.893 1.00 86.53 758 VAL B CA 1
ATOM 2382 C C . VAL B 1 234 ? 86.324 0.389 -0.383 1.00 86.74 758 VAL B C 1
ATOM 2383 O O . VAL B 1 234 ? 87.074 -0.372 0.226 1.00 86.02 758 VAL B O 1
ATOM 2387 N N . VAL B 1 235 ? 85.520 1.264 0.210 1.00 86.84 759 VAL B N 1
ATOM 2388 C CA . VAL B 1 235 ? 85.448 1.391 1.659 1.00 87.45 759 VAL B CA 1
ATOM 2389 C C . VAL B 1 235 ? 84.005 1.174 2.065 1.00 87.38 759 VAL B C 1
ATOM 2390 O O . VAL B 1 235 ? 83.097 1.747 1.462 1.00 88.28 759 VAL B O 1
ATOM 2394 N N . ALA B 1 236 ? 83.785 0.358 3.085 1.00 86.87 760 ALA B N 1
ATOM 2395 C CA . ALA B 1 236 ? 82.431 0.115 3.539 1.00 86.26 760 ALA B CA 1
ATOM 2396 C C . ALA B 1 236 ? 82.264 0.692 4.936 1.00 86.47 760 ALA B C 1
ATOM 2397 O O . ALA B 1 236 ? 83.150 0.558 5.778 1.00 86.19 760 ALA B O 1
ATOM 2399 N N . LEU B 1 237 ? 81.123 1.336 5.171 1.00 87.12 761 LEU B N 1
ATOM 2400 C CA . LEU B 1 237 ? 80.822 1.948 6.464 1.00 86.69 761 LEU B CA 1
ATOM 2401 C C . LEU B 1 237 ? 81.144 1.008 7.615 1.00 87.81 761 LEU B C 1
ATOM 2402 O O . LEU B 1 237 ? 81.609 1.440 8.669 1.00 89.07 761 LEU B O 1
ATOM 2407 N N . ALA B 1 238 ? 80.882 -0.277 7.413 1.00 89.04 762 ALA B N 1
ATOM 2408 C CA . ALA B 1 238 ? 81.162 -1.267 8.433 1.00 89.96 762 ALA B CA 1
ATOM 2409 C C . ALA B 1 238 ? 82.645 -1.160 8.780 1.00 91.01 762 ALA B C 1
ATOM 2410 O O . ALA B 1 238 ? 83.005 -0.878 9.920 1.00 90.29 762 ALA B O 1
ATOM 2412 N N . GLU B 1 239 ? 83.497 -1.367 7.781 1.00 92.95 763 GLU B N 1
ATOM 2413 C CA . GLU B 1 239 ? 84.948 -1.303 7.952 1.00 94.87 763 GLU B CA 1
ATOM 2414 C C . GLU B 1 239 ? 85.404 0.000 8.611 1.00 95.14 763 GLU B C 1
ATOM 2415 O O . GLU B 1 239 ? 86.351 0.001 9.396 1.00 95.41 763 GLU B O 1
ATOM 2421 N N . ILE B 1 240 ? 84.734 1.103 8.280 1.00 95.27 764 ILE B N 1
ATOM 2422 C CA . ILE B 1 240 ? 85.059 2.422 8.829 1.00 95.57 764 ILE B CA 1
ATOM 2423 C C . ILE B 1 240 ? 84.767 2.498 10.324 1.00 96.01 764 ILE B C 1
ATOM 2424 O O . ILE B 1 240 ? 85.621 2.908 11.111 1.00 95.73 764 ILE B O 1
ATOM 2429 N N . GLN B 1 241 ? 83.549 2.127 10.706 1.00 96.56 765 GLN B N 1
ATOM 2430 C CA . GLN B 1 241 ? 83.148 2.160 12.106 1.00 97.88 765 GLN B CA 1
ATOM 2431 C C . GLN B 1 241 ? 84.124 1.322 12.931 1.00 98.34 765 GLN B C 1
ATOM 2432 O O . GLN B 1 241 ? 84.741 1.823 13.873 1.00 98.38 765 GLN B O 1
ATOM 2438 N N . ALA B 1 242 ? 84.281 0.056 12.552 1.00 98.76 766 ALA B N 1
ATOM 2439 C CA . ALA B 1 242 ? 85.178 -0.865 13.246 1.00 99.10 766 ALA B CA 1
ATOM 2440 C C . ALA B 1 242 ? 86.592 -0.297 13.406 1.00 100.06 766 ALA B C 1
ATOM 2441 O O . ALA B 1 242 ? 87.200 -0.423 14.476 1.00 100.38 766 ALA B O 1
ATOM 2443 N N . ALA B 1 243 ? 87.114 0.322 12.346 1.00 101.11 767 ALA B N 1
ATOM 2444 C CA . ALA B 1 243 ? 88.453 0.912 12.385 1.00 102.34 767 ALA B CA 1
ATOM 2445 C C . ALA B 1 243 ? 88.486 2.064 13.392 1.00 103.66 767 ALA B C 1
ATOM 2446 O O . ALA B 1 243 ? 89.491 2.298 14.065 1.00 103.18 767 ALA B O 1
ATOM 2448 N N . ILE B 1 244 ? 87.363 2.768 13.490 1.00 105.95 768 ILE B N 1
ATOM 2449 C CA . ILE B 1 244 ? 87.226 3.911 14.379 1.00 108.35 768 ILE B CA 1
ATOM 2450 C C . ILE B 1 244 ? 87.057 3.485 15.838 1.00 110.31 768 ILE B C 1
ATOM 2451 O O . ILE B 1 244 ? 87.195 4.295 16.757 1.00 110.34 768 ILE B O 1
ATOM 2456 N N . GLU B 1 245 ? 86.773 2.206 16.048 1.00 112.27 769 GLU B N 1
ATOM 2457 C CA . GLU B 1 245 ? 86.594 1.680 17.397 1.00 113.39 769 GLU B CA 1
ATOM 2458 C C . GLU B 1 245 ? 87.778 0.803 17.812 1.00 113.66 769 GLU B C 1
ATOM 2459 O O . GLU B 1 245 ? 87.883 0.385 18.969 1.00 113.15 769 GLU B O 1
ATOM 2465 N N . GLY B 1 246 ? 88.670 0.538 16.859 1.00 114.66 770 GLY B N 1
ATOM 2466 C CA . GLY B 1 246 ? 89.847 -0.268 17.133 1.00 115.49 770 GLY B CA 1
ATOM 2467 C C . GLY B 1 246 ? 91.074 0.610 17.317 1.00 116.37 770 GLY B C 1
ATOM 2468 O O . GLY B 1 246 ? 91.651 0.610 18.427 1.00 115.90 770 GLY B O 1
#

Solvent-accessible surface area: 20088 Å² total; per-residue (Å²): 140,87,85,87,90,82,73,55,74,141,44,68,1,23,104,28,10,68,154,127,34,50,38,1,6,45,65,14,22,11,14,61,0,24,102,8,31,127,122,28,198,45,153,51,0,2,12,0,46,33,84,118,62,36,45,36,72,3,20,0,38,48,99,28,0,60,13,7,8,70,43,69,43,47,47,85,67,56,82,72,81,84,55,57,58,32,68,57,133,144,72,73,29,31,50,107,96,92,42,109,131,2,33,94,180,12,107,119,51,84,8,53,21,70,88,14,124,51,51,148,53,110,51,142,3,64,57,51,34,37,10,105,146,0,49,62,38,3,70,145,80,66,36,86,58,1,23,0,14,44,192,33,99,20,28,0,7,0,8,47,69,53,0,78,62,24,71,136,80,143,82,85,61,44,48,50,60,68,118,71,63,1,23,106,26,11,67,151,125,30,50,39,1,6,47,64,12,20,7,19,64,0,24,101,8,30,129,108,31,195,42,164,54,0,2,12,0,45,32,90,119,63,36,44,36,69,6,21,0,36,48,103,27,0,61,14,7,6,118,91,72,43,79,86,106,52,56,86,119,138,77,90,83,74,46,45,53,42,63,100,69,82,76,50,35,63,104,98,96,54,107,113,5,36,75,154,13,106,120,53,85,7,92,26,150,102,13,124,52,45,137,61,114,51,140,4,61,58,45,36,10,11,92,108,0,45,63,36,1,73,147,82,66,35,96,59,1,22,0,14,44,193,33,94,19,29,0,7,0,6,47,66,56,0,76,65,26,69,136,103

Foldseek 3Di:
DDDDDDADDFDWCVNQFDQDFLAAEQFAFLLSLVCCLPVDPDQKHFYAHDPVQAQGPAMFGNVLSVVQNVVVLQVVVPDDDDADEDDPVPPPHNYPVSVVVVCVVRVGPRGDCPVGDGHHDPDAAEGVDTLVVVLVVCVVVVDAKDFHDDVRHTRGMHGNVSSVVNVVD/DDDDDDDDDQDWCVNQFAQDFLAAEQFAFLLSLVCCLVVDDDQKHFYAHDPVQAQRPAMFGNVLSVVQNVCVLVVPVPVCVPDDADAPCPPPDDGPGPVSVVVVCVVRVGPRGDCPVGDGHHDPDAAEGSDDLVVVLVVCVVVVDAKDFHADPRHTRGMHGNVSSVVVVVD

Secondary structure (DSSP, 8-state):
--------SS-BTTSSSBSS---EETT-BHHHHHHHHHH---SEEEEES-TTT-BEEEEEEHHHHHHHHHHHHHTTSSS------B-----S--BHHHHHHHHHHHTTPBP-TTSS-EEPPS--B-TT-BHHHHHHHHHHHT-SEEEEEETTEEEEEEEHHHHHHHHH-/-----------BTTSSSBSS---EETT-BHHHHHHHHHT---SEEEEES-TTT-BEEEEEEHHHHHHHHHHHHHTTS----PPP--B---TTSS--BHHHHHHHHHHHTTSBP-TTSS-EEPPS--EETT-BHHHHHHHHHHHT-SEEEEEETTEEEEEEEHHHHHHHHH-

InterPro domains:
  IPR000644 CBS domain [PF00571] (539-591)
  IPR000644 CBS domain [PS51371] (543-601)
  IPR001807 Chloride channel [PF00654] (106-505)
  IPR001807 Chloride channel [PR00762] (118-135)
  IPR001807 Chloride channel [PR00762] (149-168)
  IPR001807 Chloride channel [PR00762] (207-226)
  IPR001807 Chloride channel [PR00762] (413-433)
  IPR001807 Chloride channel [PR00762] (456-472)
  IPR001807 Chloride channel [PR00762] (473-492)
  IPR001807 Chloride channel [PR00762] (511-525)
  IPR002242 Chloride channel ClC-0 [PR01111] (2-10)
  IPR002242 Chloride channel ClC-0 [PR01111] (12-21)
  IPR002242 Chloride channel ClC-0 [PR01111] (22-31)
  IPR002242 Chloride channel ClC-0 [PR01111] (381-391)
  IPR002242 Chloride channel ClC-0 [PR01111] (438-450)
  IPR014743 Chloride channel, core [SSF81340] (32-526)
  IPR046342 CBS domain superfamily [G3DSA:3.10.580.10] (526-656)
  IPR046342 CBS domain superfamily [G3DSA:3.10.580.10] (669-774)
  IPR046342 CBS domain superfamily [SSF54631] (528-769)
  IPR050970 Voltage-gated chloride channel [PTHR45720] (27-791)

Sequence (340 aa):
LSWSSANKYNIQVGDIMVRDVTSIASTSTYGDLLHVLRQTKLKFFPFVDTPDTNTLLGSIDRTEVEGLLQRRISAYRRQPAAAAEADEEFEEMLTLEEIYRWEQREKNVVVNFETCRIDQSPFQLVEGTSLQKTHTLFSLLGLDRAYVTSMGKLVGVVALAEIQAAIEGLSWSSANKYNIQVGDIMVRDVTSIASTSTYGDLLHVLRQTKLKFFPFVDTPDTNTLLGSIDRTEVEGLLQRRISAYRRQPKQKGTGQVASRFEEMLTLEEIYRWEQREKNVVVNFETCRIDQSPFQLVEGTSLQKTHTLFSLLGLDRAYVTSMGKLVGVVALAEIQAAIEG

Organism: Torpedo marmorata (NCBI:txid7788)

Nearest PDB structures (foldseek):
  2d4z-assembly1_B  TM=1.006E+00  e=9.255E-38  Torpedo marmorata
  2d4z-assembly1_A  TM=9.001E-01  e=8.336E-34  Torpedo marmorata
  6coz-assembly1_B  TM=8.041E-01  e=1.802E-16  Homo sapiens
  8ta5-assembly1_A  TM=8.553E-01  e=1.174E-14  Homo sapiens
  8ta5-assembly1_B  TM=8.533E-01  e=4.734E-13  Homo sapiens

B-factor: mean 90.83, std 24.86, range [19.53, 202.05]

CATH classification: 3.10.580.10

Radius of gyration: 30.04 Å; Cα contacts (8 Å, |Δi|>4): 517; chains: 2; bounding box: 76×98×63 Å